Protein AF-A0A7V6TUZ7-F1 (afdb_monomer_lite)

Sequence (374 aa):
MPKNRTAPVNDYVESILNKIDDQRKREKYKQHLTGVSQFAAMLAQKRNLDAEISAVAGLLHDIYKYSTGIGKYHSHNSAEYVKPVLYKMNLFTEEEQLIILSAIFHHADKKHVHDAYDEVLKDADALHHHFHDDSFDCNEIKADRIKKAIAELEIEGEINIAESKDISWKKVKKKKDVCQKFAKTASRLASKPVVGSLEDKHFKQILKYWPEDPPGDSLNCFFNDWNAAFVYHCCIESGFNLPVRYPNVSYRFCCVKAWLEWAIRSEVNLFIPYGCDIVPMKGDILVYKNNAGSGANLVNNQSPERMGVVLNFNGEFFEIAEGNSNFKNISEVASIRNNENIIGFIRLNDEYTYMGWQFDYKTGKYRAEPYIVS

Structure (mmCIF, N/CA/C/O backbone):
data_AF-A0A7V6TUZ7-F1
#
_entry.id   AF-A0A7V6TUZ7-F1
#
loop_
_atom_site.group_PDB
_atom_site.id
_atom_site.type_symbol
_atom_site.label_atom_id
_atom_site.label_alt_id
_atom_site.label_comp_id
_atom_site.label_asym_id
_atom_site.label_entity_id
_atom_site.label_seq_id
_atom_site.pdbx_PDB_ins_code
_atom_site.Cartn_x
_atom_site.Cartn_y
_atom_site.Cartn_z
_atom_site.occupancy
_atom_site.B_iso_or_equiv
_atom_site.auth_seq_id
_atom_site.auth_comp_id
_atom_site.auth_asym_id
_atom_site.auth_atom_id
_atom_site.pdbx_PDB_model_num
ATOM 1 N N . MET A 1 1 ? 3.248 10.924 30.337 1.00 46.97 1 MET A N 1
ATOM 2 C CA . MET A 1 1 ? 2.636 10.548 29.044 1.00 46.97 1 MET A CA 1
ATOM 3 C C . MET A 1 1 ? 1.275 11.225 28.930 1.00 46.97 1 MET A C 1
ATOM 5 O O . MET A 1 1 ? 0.673 11.449 29.981 1.00 46.97 1 MET A O 1
ATOM 9 N N . PRO A 1 2 ? 0.822 11.637 27.731 1.00 46.75 2 PRO A N 1
ATOM 10 C CA . PRO A 1 2 ? -0.489 12.267 27.577 1.00 46.75 2 PRO A CA 1
ATOM 11 C C . PRO A 1 2 ? -1.591 11.330 28.090 1.00 46.75 2 PRO A C 1
ATOM 13 O O . PRO A 1 2 ? -1.528 10.128 27.865 1.00 46.75 2 PRO A O 1
ATOM 16 N N . LYS A 1 3 ? -2.594 11.881 28.786 1.00 61.50 3 LYS A N 1
ATOM 17 C CA . LYS A 1 3 ? -3.726 11.122 29.360 1.00 61.50 3 LYS A CA 1
ATOM 18 C C . LYS A 1 3 ? -4.688 10.543 28.300 1.00 61.50 3 LYS A C 1
ATOM 20 O O . LYS A 1 3 ? -5.636 9.865 28.669 1.00 61.50 3 LYS A O 1
ATOM 25 N N . ASN A 1 4 ? -4.468 10.846 27.018 1.00 81.50 4 ASN A N 1
ATOM 26 C CA . ASN A 1 4 ? -5.223 10.341 25.870 1.00 81.50 4 ASN A CA 1
ATOM 27 C C . ASN A 1 4 ? -4.329 10.419 24.612 1.00 81.50 4 ASN A C 1
ATOM 29 O O . ASN A 1 4 ? -4.101 11.512 24.088 1.00 81.50 4 ASN A O 1
ATOM 33 N N . ARG A 1 5 ? -3.797 9.282 24.145 1.00 93.56 5 ARG A N 1
ATOM 34 C CA . ARG A 1 5 ? -2.957 9.173 22.934 1.00 93.56 5 ARG A CA 1
ATOM 35 C C . ARG A 1 5 ? -3.777 9.192 21.642 1.00 93.56 5 ARG A C 1
ATOM 37 O O . ARG A 1 5 ? -3.217 9.429 20.576 1.00 93.56 5 ARG A O 1
ATOM 44 N N . THR A 1 6 ? -5.096 9.021 21.733 1.00 94.12 6 THR A N 1
ATOM 45 C CA . THR A 1 6 ? -6.015 9.063 20.584 1.00 94.12 6 THR A CA 1
ATOM 46 C C . THR A 1 6 ? -6.153 10.476 20.013 1.00 94.12 6 THR A C 1
ATOM 48 O O . THR A 1 6 ? -6.268 10.632 18.801 1.00 94.12 6 THR A O 1
ATOM 51 N N . ALA A 1 7 ? -6.097 11.520 20.849 1.00 94.19 7 ALA A N 1
ATOM 52 C CA . ALA A 1 7 ? -6.266 12.904 20.391 1.00 94.19 7 ALA A CA 1
ATOM 53 C C . ALA A 1 7 ? -5.186 13.351 19.375 1.00 94.19 7 ALA A C 1
ATOM 55 O O . ALA A 1 7 ? -5.565 13.744 18.273 1.00 94.19 7 ALA A O 1
ATOM 56 N N . PRO A 1 8 ? -3.869 13.188 19.636 1.00 95.56 8 PRO A N 1
ATOM 57 C CA . PRO A 1 8 ? -2.838 13.466 18.629 1.00 95.56 8 PRO A CA 1
ATOM 58 C C . PRO A 1 8 ? -2.985 12.659 17.328 1.00 95.56 8 PRO A C 1
ATOM 60 O O . PRO A 1 8 ? -2.650 13.147 16.248 1.00 95.56 8 PRO A O 1
ATOM 63 N N . VAL A 1 9 ? -3.487 11.421 17.411 1.00 97.12 9 VAL A N 1
ATOM 64 C CA . VAL A 1 9 ? -3.766 10.592 16.227 1.00 97.12 9 VAL A CA 1
ATOM 65 C C . VAL A 1 9 ? -4.940 11.165 15.432 1.00 97.12 9 VAL A C 1
ATOM 67 O O . VAL A 1 9 ? -4.866 11.246 14.207 1.00 97.12 9 VAL A O 1
ATOM 70 N N . ASN A 1 10 ? -6.000 11.607 16.111 1.00 96.19 10 ASN A N 1
ATOM 71 C CA . ASN A 1 10 ? -7.137 12.258 15.468 1.00 96.19 10 ASN A CA 1
ATOM 72 C C . ASN A 1 10 ? -6.725 13.569 14.784 1.00 96.19 10 ASN A C 1
ATOM 74 O O . ASN A 1 10 ? -7.092 13.778 13.633 1.00 96.19 10 ASN A O 1
ATOM 78 N N . ASP A 1 11 ? -5.905 14.402 15.429 1.00 95.94 11 ASP A N 1
ATOM 79 C CA . ASP A 1 11 ? -5.389 15.643 14.829 1.00 95.94 11 ASP A CA 1
ATOM 80 C C . ASP A 1 11 ? -4.604 15.359 13.539 1.00 95.94 11 ASP A C 1
ATOM 82 O O . ASP A 1 11 ? -4.762 16.046 12.524 1.00 95.94 11 ASP A O 1
ATOM 86 N N . TYR A 1 12 ? -3.793 14.295 13.542 1.00 95.94 12 TYR A N 1
ATOM 87 C CA . TYR A 1 12 ? -3.109 13.827 12.341 1.00 95.94 12 TYR A CA 1
ATOM 88 C C . TYR A 1 12 ? -4.101 13.411 11.245 1.00 95.94 12 TYR A C 1
ATOM 90 O O . TYR A 1 12 ? -3.972 13.871 10.107 1.00 95.94 12 TYR A O 1
ATOM 98 N N . VAL A 1 13 ? -5.108 12.594 11.567 1.00 97.06 13 VAL A N 1
ATOM 99 C CA . VAL A 1 13 ? -6.141 12.165 10.609 1.00 97.06 13 VAL A CA 1
ATOM 100 C C . VAL A 1 13 ? -6.884 13.369 10.029 1.00 97.06 13 VAL A C 1
ATOM 102 O O . VAL A 1 13 ? -7.021 13.477 8.810 1.00 97.06 13 VAL A O 1
ATOM 105 N N . GLU A 1 14 ? -7.299 14.318 10.867 1.00 96.31 14 GLU A N 1
ATOM 106 C CA . GLU A 1 14 ? -7.961 15.545 10.424 1.00 96.31 14 GLU A CA 1
ATOM 107 C C . GLU A 1 14 ? -7.067 16.368 9.492 1.00 96.31 14 GLU A C 1
ATOM 109 O O . GLU A 1 14 ? -7.537 16.847 8.460 1.00 96.31 14 GLU A O 1
ATOM 114 N N . SER A 1 15 ? -5.763 16.465 9.775 1.00 95.31 15 SER A N 1
ATOM 115 C CA . SER A 1 15 ? -4.814 17.159 8.894 1.00 95.31 15 SER A CA 1
ATOM 116 C C . SER A 1 15 ? -4.735 16.550 7.486 1.00 95.31 15 SER A C 1
ATOM 118 O O . SER A 1 15 ? -4.509 17.269 6.510 1.00 95.31 15 SER A O 1
ATOM 120 N N . ILE A 1 16 ? -4.945 15.235 7.359 1.00 94.56 16 ILE A N 1
ATOM 121 C CA . ILE A 1 16 ? -4.999 14.539 6.070 1.00 94.56 16 ILE A CA 1
ATOM 122 C C . ILE A 1 16 ? -6.345 14.777 5.391 1.00 94.56 16 ILE A C 1
ATOM 124 O O . ILE A 1 16 ? -6.379 15.152 4.219 1.00 94.56 16 ILE A O 1
ATOM 128 N N . LEU A 1 17 ? -7.450 14.602 6.117 1.00 95.56 17 LEU A N 1
ATOM 129 C CA . LEU A 1 17 ? -8.797 14.770 5.571 1.00 95.56 17 LEU A CA 1
ATOM 130 C C . LEU A 1 17 ? -9.076 16.215 5.135 1.00 95.56 17 LEU A C 1
ATOM 132 O O . LEU A 1 17 ? -9.773 16.430 4.147 1.00 95.56 17 LEU A O 1
ATOM 136 N N . ASN A 1 18 ? -8.488 17.209 5.802 1.00 95.38 18 ASN A N 1
ATOM 137 C CA . ASN A 1 18 ? -8.624 18.622 5.441 1.00 95.38 18 ASN A CA 1
ATOM 138 C C . ASN A 1 18 ? -7.996 18.971 4.081 1.00 95.38 18 ASN A C 1
ATOM 140 O O . ASN A 1 18 ? -8.334 20.005 3.512 1.00 95.38 18 ASN A O 1
ATOM 144 N N . LYS A 1 19 ? -7.143 18.099 3.522 1.00 92.81 19 LYS A N 1
ATOM 145 C CA . LYS A 1 19 ? -6.604 18.234 2.156 1.00 92.81 19 LYS A CA 1
ATOM 146 C C . LYS A 1 19 ? -7.595 17.791 1.073 1.00 92.81 19 LYS A C 1
ATOM 148 O O . LYS A 1 19 ? -7.299 17.913 -0.110 1.00 92.81 19 LYS A O 1
ATOM 153 N N . ILE A 1 20 ? -8.743 17.231 1.458 1.00 93.62 20 ILE A N 1
ATOM 154 C CA . ILE A 1 20 ? -9.791 16.801 0.533 1.00 93.62 20 ILE A CA 1
ATOM 155 C C . ILE A 1 20 ? -10.715 17.990 0.254 1.00 93.62 20 ILE A C 1
ATOM 157 O O . ILE A 1 20 ? -11.427 18.455 1.149 1.00 93.62 20 ILE A O 1
ATOM 161 N N . ASP A 1 21 ? -10.724 18.439 -1.003 1.00 92.62 21 ASP A N 1
ATOM 162 C CA . ASP A 1 21 ? -11.527 19.583 -1.463 1.00 92.62 21 ASP A CA 1
ATOM 163 C C . ASP A 1 21 ? -13.041 19.326 -1.364 1.00 92.62 21 ASP A C 1
ATOM 165 O O . ASP A 1 21 ? -13.827 20.214 -1.037 1.00 92.62 21 ASP A O 1
ATOM 169 N N . ASP A 1 22 ? -13.467 18.090 -1.637 1.00 95.75 22 ASP A N 1
ATOM 170 C CA . ASP A 1 22 ? -14.873 17.687 -1.593 1.00 95.75 22 ASP A CA 1
ATOM 171 C C . ASP A 1 22 ? -15.342 17.534 -0.139 1.00 95.75 22 ASP A C 1
ATOM 173 O O . ASP A 1 22 ? -15.096 16.514 0.513 1.00 95.75 22 ASP A O 1
ATOM 177 N N . GLN A 1 23 ? -16.055 18.550 0.356 1.00 95.31 23 GLN A N 1
ATOM 178 C CA . GLN A 1 23 ? -16.574 18.588 1.722 1.00 95.31 23 GLN A CA 1
ATOM 179 C C . GLN A 1 23 ? -17.449 17.374 2.059 1.00 95.31 23 GLN A C 1
ATOM 181 O O . GLN A 1 23 ? -17.324 16.826 3.150 1.00 95.31 23 GLN A O 1
ATOM 186 N N . ARG A 1 24 ? -18.309 16.911 1.142 1.00 94.38 24 ARG A N 1
ATOM 187 C CA . ARG A 1 24 ? -19.193 15.765 1.421 1.00 94.38 24 ARG A CA 1
ATOM 188 C C . ARG A 1 24 ? -18.387 14.486 1.601 1.00 94.38 24 ARG A C 1
ATOM 190 O O . ARG A 1 24 ? -18.679 13.703 2.502 1.00 94.38 24 ARG A O 1
ATOM 197 N N . LYS A 1 25 ? -17.359 14.278 0.771 1.00 94.00 25 LYS A N 1
ATOM 198 C CA . LYS A 1 25 ? -16.431 13.151 0.948 1.00 94.00 25 LYS A CA 1
ATOM 199 C C . LYS A 1 25 ? -15.657 13.265 2.251 1.00 94.00 25 LYS A C 1
ATOM 201 O O . LYS A 1 25 ? -15.559 12.272 2.961 1.00 94.00 25 LYS A O 1
ATOM 206 N N . ARG A 1 26 ? -15.147 14.456 2.576 1.00 95.75 26 ARG A N 1
ATOM 207 C CA . ARG A 1 26 ? -14.403 14.702 3.814 1.00 95.75 26 ARG A CA 1
ATOM 208 C C . ARG A 1 26 ? -15.223 14.338 5.051 1.00 95.75 26 ARG A C 1
ATOM 210 O O . ARG A 1 26 ? -14.741 13.559 5.867 1.00 95.75 26 ARG A O 1
ATOM 217 N N . GLU A 1 27 ? -16.460 14.825 5.152 1.00 95.19 27 GLU A N 1
ATOM 218 C CA . GLU A 1 27 ? -17.342 14.501 6.282 1.00 95.19 27 GLU A CA 1
ATOM 219 C C . GLU A 1 27 ? -17.685 13.008 6.328 1.00 95.19 27 GLU A C 1
ATOM 221 O O . GLU A 1 27 ? -17.584 12.391 7.385 1.00 95.19 27 GLU A O 1
ATOM 226 N N . LYS A 1 28 ? -17.990 12.390 5.175 1.00 94.94 28 LYS A N 1
ATOM 227 C CA . LYS A 1 28 ? -18.255 10.943 5.100 1.00 94.94 28 LYS A CA 1
ATOM 228 C C . LYS A 1 28 ? -17.067 10.117 5.605 1.00 94.94 28 LYS A C 1
ATOM 230 O O . LYS A 1 28 ? -17.254 9.144 6.330 1.00 94.94 28 LYS A O 1
ATOM 235 N N . TYR A 1 29 ? -15.847 10.476 5.209 1.00 95.69 29 TYR A N 1
ATOM 236 C CA . TYR A 1 29 ? -14.638 9.761 5.621 1.00 95.69 29 TYR A CA 1
ATOM 237 C C . TYR A 1 29 ? -14.326 9.984 7.097 1.00 95.69 29 TYR A C 1
ATOM 239 O O . TYR A 1 29 ? -14.005 9.022 7.790 1.00 95.69 29 TYR A O 1
ATOM 247 N N . LYS A 1 30 ? -14.475 11.223 7.587 1.00 96.69 30 LYS A N 1
ATOM 248 C CA . LYS A 1 30 ? -14.313 11.545 9.007 1.00 96.69 30 LYS A CA 1
ATOM 249 C C . LYS A 1 30 ? -15.260 10.705 9.852 1.00 96.69 30 LYS A C 1
ATOM 251 O O . LYS A 1 30 ? -14.801 10.004 10.744 1.00 96.69 30 LYS A O 1
ATOM 256 N N . GLN A 1 31 ? -16.544 10.718 9.508 1.00 96.38 31 GLN A N 1
ATOM 257 C CA . GLN A 1 31 ? -17.578 9.969 10.208 1.00 96.38 31 GLN A CA 1
ATOM 258 C C . GLN A 1 31 ? -17.289 8.468 10.250 1.00 96.38 31 GLN A C 1
ATOM 260 O O . GLN A 1 31 ? -17.431 7.848 11.299 1.00 96.38 31 GLN A O 1
ATOM 265 N N . HIS A 1 32 ? -16.838 7.895 9.132 1.00 96.88 32 HIS A N 1
ATOM 266 C CA . HIS A 1 32 ? -16.484 6.484 9.088 1.00 96.88 32 HIS A CA 1
ATOM 267 C C . HIS A 1 32 ? -15.275 6.150 9.965 1.00 96.88 32 HIS A C 1
ATOM 269 O O . HIS A 1 32 ? -15.351 5.225 10.767 1.00 96.88 32 HIS A O 1
ATOM 275 N N . LEU A 1 33 ? -14.181 6.912 9.880 1.00 98.00 33 LEU A N 1
ATOM 276 C CA . LEU A 1 33 ? -13.001 6.658 10.713 1.00 98.00 33 LEU A CA 1
ATOM 277 C C . LEU A 1 33 ? -13.307 6.823 12.209 1.00 98.00 33 LEU A C 1
ATOM 279 O O . LEU A 1 33 ? -12.912 5.978 13.013 1.00 98.00 33 LEU A O 1
ATOM 283 N N . THR A 1 34 ? -14.032 7.878 12.594 1.00 97.62 34 THR A N 1
ATOM 284 C CA . THR A 1 34 ? -14.388 8.111 14.001 1.00 97.62 34 THR A CA 1
ATOM 285 C C . THR A 1 34 ? -15.379 7.073 14.511 1.00 97.62 34 THR A C 1
ATOM 287 O O . THR A 1 34 ? -15.235 6.594 15.633 1.00 97.62 34 THR A O 1
ATOM 290 N N . GLY A 1 35 ? -16.355 6.679 13.696 1.00 97.62 35 GLY A N 1
ATOM 291 C CA . GLY A 1 35 ? -17.321 5.658 14.075 1.00 97.62 35 GLY A CA 1
ATOM 292 C C . GLY A 1 35 ? -16.688 4.269 14.211 1.00 97.62 35 GLY A C 1
ATOM 293 O O . GLY A 1 35 ? -16.920 3.593 15.211 1.00 97.62 35 GLY A O 1
ATOM 294 N N . VAL A 1 36 ? -15.812 3.860 13.281 1.00 98.31 36 VAL A N 1
ATOM 295 C CA . VAL A 1 36 ? -15.042 2.605 13.413 1.00 98.31 36 VAL A CA 1
ATOM 296 C C . VAL A 1 36 ? -14.139 2.642 14.647 1.00 98.31 36 VAL A C 1
ATOM 298 O O . VAL A 1 36 ? -14.068 1.654 15.372 1.00 98.31 36 VAL A O 1
ATOM 301 N N . SER A 1 37 ? -13.498 3.777 14.939 1.00 98.50 37 SER A N 1
ATOM 302 C CA . SER A 1 37 ? -12.707 3.959 16.163 1.00 98.50 37 SER A CA 1
ATOM 303 C C . SER A 1 37 ? -13.528 3.721 17.437 1.00 98.50 37 SER A C 1
ATOM 305 O O . SER A 1 37 ? -13.090 2.990 18.327 1.00 98.50 37 SER A O 1
ATOM 307 N N . GLN A 1 38 ? -14.745 4.269 17.507 1.00 97.88 38 GLN A N 1
ATOM 308 C CA . GLN A 1 38 ? -15.641 4.101 18.655 1.00 97.88 38 GLN A CA 1
ATOM 309 C C . GLN A 1 38 ? -16.118 2.652 18.811 1.00 97.88 38 GLN A C 1
ATOM 311 O O . GLN A 1 38 ? -16.050 2.104 19.913 1.00 97.88 38 GLN A O 1
ATOM 316 N N . PHE A 1 39 ? -16.541 2.005 17.718 1.00 98.00 39 PHE A N 1
ATOM 317 C CA . PHE A 1 39 ? -16.913 0.588 17.752 1.00 98.00 39 PHE A CA 1
ATOM 318 C C . PHE A 1 39 ? -15.733 -0.299 18.161 1.00 98.00 39 PHE A C 1
ATOM 320 O O . PHE A 1 39 ? -15.913 -1.218 18.958 1.00 98.00 39 PHE A O 1
ATOM 327 N N . ALA A 1 40 ? -14.523 -0.008 17.674 1.00 98.62 40 ALA A N 1
ATOM 328 C CA . ALA A 1 40 ? -13.323 -0.760 18.023 1.00 98.62 40 ALA A CA 1
ATOM 329 C C . ALA A 1 40 ? -12.980 -0.628 19.512 1.00 98.62 40 ALA A C 1
ATOM 331 O O . ALA A 1 40 ? -12.697 -1.633 20.159 1.00 98.62 40 ALA A O 1
ATOM 332 N N . ALA A 1 41 ? -13.062 0.581 20.077 1.00 98.25 41 ALA A N 1
ATOM 333 C CA . ALA A 1 41 ? -12.847 0.809 21.505 1.00 98.25 41 ALA A CA 1
ATOM 334 C C . ALA A 1 41 ? -13.841 0.016 22.369 1.00 98.25 41 ALA A C 1
ATOM 336 O O . ALA A 1 41 ? -13.444 -0.665 23.314 1.00 98.25 41 ALA A O 1
ATOM 337 N N . MET A 1 42 ? -15.128 0.069 22.018 1.00 97.81 42 MET A N 1
ATOM 338 C CA . MET A 1 42 ? -16.195 -0.629 22.738 1.00 97.81 42 MET A CA 1
ATOM 339 C C . MET A 1 42 ? -16.036 -2.155 22.666 1.00 97.81 42 MET A C 1
ATOM 341 O O . MET A 1 42 ? -16.092 -2.833 23.692 1.00 97.81 42 MET A O 1
ATOM 345 N N . LEU A 1 43 ? -15.801 -2.703 21.468 1.00 98.31 43 LEU A N 1
ATOM 346 C CA . LEU A 1 43 ? -15.580 -4.141 21.282 1.00 98.31 43 LEU A CA 1
ATOM 347 C C . LEU A 1 43 ? -14.331 -4.620 22.025 1.00 98.31 43 LEU A C 1
ATOM 349 O O . LEU A 1 43 ? -14.356 -5.674 22.652 1.00 98.31 43 LEU A O 1
ATOM 353 N N . ALA A 1 44 ? -13.252 -3.838 22.008 1.00 98.12 44 ALA A N 1
ATOM 354 C CA . ALA A 1 44 ? -12.048 -4.161 22.760 1.00 98.12 44 ALA A CA 1
ATOM 355 C C . ALA A 1 44 ? -12.325 -4.274 24.263 1.00 98.12 44 ALA A C 1
ATOM 357 O O . ALA A 1 44 ? -11.900 -5.249 24.877 1.00 98.12 44 ALA A O 1
ATOM 358 N N . GLN A 1 45 ? -13.105 -3.354 24.842 1.00 96.69 45 GLN A N 1
ATOM 359 C CA . GLN A 1 45 ? -13.505 -3.446 26.250 1.00 96.69 45 GLN A CA 1
ATOM 360 C C . GLN A 1 45 ? -14.310 -4.716 26.538 1.00 96.69 45 GLN A C 1
ATOM 362 O O . GLN A 1 45 ? -14.000 -5.418 27.499 1.00 96.69 45 GLN A O 1
ATOM 367 N N . LYS A 1 46 ? -15.294 -5.055 25.692 1.00 97.69 46 LYS A N 1
ATOM 368 C CA . LYS A 1 46 ? -16.080 -6.294 25.844 1.00 97.69 46 LYS A CA 1
ATOM 369 C C . LYS A 1 46 ? -15.197 -7.549 25.761 1.00 97.69 46 LYS A C 1
ATOM 371 O O . LYS A 1 46 ? -15.454 -8.522 26.466 1.00 97.69 46 LYS A O 1
ATOM 376 N N . ARG A 1 47 ? -14.121 -7.499 24.969 1.00 97.75 47 ARG A N 1
ATOM 377 C CA . ARG A 1 47 ? -13.157 -8.594 24.758 1.00 97.75 47 ARG A CA 1
ATOM 378 C C . ARG A 1 47 ? -11.951 -8.575 25.704 1.00 97.75 47 ARG A C 1
ATOM 380 O O . ARG A 1 47 ? -11.042 -9.378 25.516 1.00 97.75 47 ARG A O 1
ATOM 387 N N . ASN A 1 48 ? -11.936 -7.712 26.724 1.00 97.44 48 ASN A N 1
ATOM 388 C CA . ASN A 1 48 ? -10.813 -7.544 27.660 1.00 97.44 48 ASN A CA 1
ATOM 389 C C . ASN A 1 48 ? -9.476 -7.185 26.974 1.00 97.44 48 ASN A C 1
ATOM 391 O O . ASN A 1 48 ? -8.411 -7.659 27.366 1.00 97.44 48 ASN A O 1
ATOM 395 N N . LEU A 1 49 ? -9.539 -6.349 25.938 1.00 98.25 49 LEU A N 1
ATOM 396 C CA . LEU A 1 49 ? -8.400 -5.786 25.212 1.00 98.25 49 LEU A CA 1
ATOM 397 C C . LEU A 1 49 ? -8.265 -4.284 25.497 1.00 98.25 49 LEU A C 1
ATOM 399 O O . LEU A 1 49 ? -9.162 -3.651 26.057 1.00 98.25 49 LEU A O 1
ATOM 403 N N . ASP A 1 50 ? -7.148 -3.693 25.075 1.00 98.00 50 ASP A N 1
ATOM 404 C CA . ASP A 1 50 ? -6.920 -2.260 25.220 1.00 98.00 50 ASP A CA 1
ATOM 405 C C . ASP A 1 50 ? -7.801 -1.460 24.240 1.00 98.00 50 ASP A C 1
ATOM 407 O O . ASP A 1 50 ? -7.701 -1.561 23.007 1.00 98.00 50 ASP A O 1
ATOM 411 N N . ALA A 1 51 ? -8.695 -0.659 24.820 1.00 97.81 51 ALA A N 1
ATOM 412 C CA . ALA A 1 51 ? -9.647 0.164 24.092 1.00 97.81 51 ALA A CA 1
ATOM 413 C C . ALA A 1 51 ? -8.973 1.294 23.306 1.00 97.81 51 ALA A C 1
ATOM 415 O O . ALA A 1 51 ? -9.411 1.613 22.203 1.00 97.81 51 ALA A O 1
ATOM 416 N N . GLU A 1 52 ? -7.909 1.889 23.851 1.00 97.69 52 GLU A N 1
ATOM 417 C CA . GLU A 1 52 ? -7.184 2.991 23.221 1.00 97.69 52 GLU A CA 1
ATOM 418 C C . GLU A 1 52 ? -6.425 2.496 21.985 1.00 97.69 52 GLU A C 1
ATOM 420 O O . GLU A 1 52 ? -6.521 3.099 20.917 1.00 97.69 52 GLU A O 1
ATOM 425 N N . ILE A 1 53 ? -5.742 1.353 22.092 1.00 98.25 53 ILE A N 1
ATOM 426 C CA . ILE A 1 53 ? -5.035 0.726 20.966 1.00 98.25 53 ILE A CA 1
ATOM 427 C C . ILE A 1 53 ? -5.998 0.386 19.824 1.00 98.25 53 ILE A C 1
ATOM 429 O O . ILE A 1 53 ? -5.720 0.673 18.655 1.00 98.25 53 ILE A O 1
ATOM 433 N N . SER A 1 54 ? -7.167 -0.160 20.159 1.00 98.50 54 SER A N 1
ATOM 434 C CA . SER A 1 54 ? -8.197 -0.502 19.173 1.00 98.50 54 SER A CA 1
ATOM 435 C C . SER A 1 54 ? -8.824 0.742 18.535 1.00 98.50 54 SER A C 1
ATOM 437 O O . SER A 1 54 ? -9.033 0.776 17.320 1.00 98.50 54 SER A O 1
ATOM 439 N N . ALA A 1 55 ? -9.056 1.799 19.321 1.00 98.56 55 ALA A N 1
ATOM 440 C CA . ALA A 1 55 ? -9.545 3.085 18.827 1.00 98.56 55 ALA A CA 1
ATOM 441 C C . ALA A 1 55 ? -8.572 3.720 17.823 1.00 98.56 55 ALA A C 1
ATOM 443 O O . ALA A 1 55 ? -8.995 4.210 16.771 1.00 98.56 55 ALA A O 1
ATOM 444 N N . VAL A 1 56 ? -7.272 3.688 18.127 1.00 98.62 56 VAL A N 1
ATOM 445 C CA . VAL A 1 56 ? -6.204 4.209 17.261 1.00 98.62 56 VAL A CA 1
ATOM 446 C C . VAL A 1 56 ? -6.134 3.430 15.949 1.00 98.62 56 VAL A C 1
ATOM 448 O O . VAL A 1 56 ? -6.067 4.043 14.882 1.00 98.62 56 VAL A O 1
ATOM 451 N N . ALA A 1 57 ? -6.219 2.097 16.000 1.00 98.69 57 ALA A N 1
ATOM 452 C CA . ALA A 1 57 ? -6.282 1.277 14.793 1.00 98.69 57 ALA A CA 1
ATOM 453 C C . ALA A 1 57 ? -7.509 1.634 13.932 1.00 98.69 57 ALA A C 1
ATOM 455 O O . ALA A 1 57 ? -7.378 1.815 12.721 1.00 98.69 57 ALA A O 1
ATOM 456 N N . GLY A 1 58 ? -8.673 1.841 14.560 1.00 98.56 58 GLY A N 1
ATOM 457 C CA . GLY A 1 58 ? -9.896 2.283 13.889 1.00 98.56 58 GLY A CA 1
ATOM 458 C C . GLY A 1 58 ? -9.775 3.640 13.189 1.00 98.56 58 GLY A C 1
ATOM 459 O O . GLY A 1 58 ? -10.210 3.766 12.046 1.00 98.56 58 GLY A O 1
ATOM 460 N N . LEU A 1 59 ? -9.117 4.631 13.801 1.00 98.38 59 LEU A N 1
ATOM 461 C CA . LEU A 1 59 ? -8.896 5.947 13.175 1.00 98.38 59 LEU A CA 1
ATOM 462 C C . LEU A 1 59 ? -7.981 5.890 11.946 1.00 98.38 59 LEU A C 1
ATOM 464 O O . LEU A 1 59 ? -8.100 6.715 11.043 1.00 98.38 59 LEU A O 1
ATOM 468 N N . LEU A 1 60 ? -7.047 4.942 11.921 1.00 98.56 60 LEU A N 1
ATOM 469 C CA . LEU A 1 60 ? -5.973 4.892 10.934 1.00 98.56 60 LEU A CA 1
ATOM 470 C C . LEU A 1 60 ? -6.225 3.894 9.793 1.00 98.56 60 LEU A C 1
ATOM 472 O O . LEU A 1 60 ? -5.548 3.973 8.768 1.00 98.56 60 LEU A O 1
ATOM 476 N N . HIS A 1 61 ? -7.181 2.970 9.936 1.00 98.44 61 HIS A N 1
ATOM 477 C CA . HIS A 1 61 ? -7.263 1.775 9.085 1.00 98.44 61 HIS A CA 1
ATOM 478 C C . HIS A 1 61 ? -7.399 2.044 7.578 1.00 98.44 61 HIS A C 1
ATOM 480 O O . HIS A 1 61 ? -6.815 1.327 6.764 1.00 98.44 61 HIS A O 1
ATOM 486 N N . ASP A 1 62 ? -8.114 3.101 7.200 1.00 98.06 62 ASP A N 1
ATOM 487 C CA . ASP A 1 62 ? -8.426 3.437 5.806 1.00 98.06 62 ASP A CA 1
ATOM 488 C C . ASP A 1 62 ? -7.746 4.729 5.322 1.00 98.06 62 ASP A C 1
ATOM 490 O O . ASP A 1 62 ? -8.038 5.246 4.238 1.00 98.06 62 ASP A O 1
ATOM 494 N N . ILE A 1 63 ? -6.807 5.269 6.106 1.00 96.31 63 ILE A N 1
ATOM 495 C CA . ILE A 1 63 ? -6.258 6.607 5.864 1.00 96.31 63 ILE A CA 1
ATOM 496 C C . ILE A 1 63 ? -5.536 6.723 4.513 1.00 96.31 63 ILE A C 1
ATOM 498 O O . ILE A 1 63 ? -5.649 7.758 3.855 1.00 96.31 63 ILE A O 1
ATOM 502 N N . TYR A 1 64 ? -4.871 5.661 4.036 1.00 96.62 64 TYR A N 1
ATOM 503 C CA . TYR A 1 64 ? -4.235 5.667 2.715 1.00 96.62 64 TYR A CA 1
ATOM 504 C C . TYR A 1 64 ? -5.273 5.833 1.607 1.00 96.62 64 TYR A C 1
ATOM 506 O O . TYR A 1 64 ? -5.109 6.653 0.701 1.00 96.62 64 TYR A O 1
ATOM 514 N N . LYS A 1 65 ? -6.379 5.087 1.688 1.00 96.56 65 LYS A N 1
ATOM 515 C CA . LYS A 1 65 ? -7.481 5.168 0.725 1.00 96.56 65 LYS A CA 1
ATOM 516 C C . LYS A 1 65 ? -8.139 6.539 0.740 1.00 96.56 65 LYS A C 1
ATOM 518 O O . LYS A 1 65 ? -8.540 6.999 -0.320 1.00 96.56 65 LYS A O 1
ATOM 523 N N . TYR A 1 66 ? -8.240 7.212 1.880 1.00 95.25 66 TYR A N 1
ATOM 524 C CA . TYR A 1 66 ? -8.814 8.560 1.926 1.00 95.25 66 TYR A CA 1
ATOM 525 C C . TYR A 1 66 ? -7.838 9.647 1.480 1.00 95.25 66 TYR A C 1
ATOM 527 O O . TYR A 1 66 ? -8.248 10.561 0.767 1.00 95.25 66 TYR A O 1
ATOM 535 N N . SER A 1 67 ? -6.548 9.500 1.785 1.00 92.62 67 SER A N 1
ATOM 536 C CA . SER A 1 67 ? -5.493 10.402 1.310 1.00 92.62 67 SER A CA 1
ATOM 537 C C . SER A 1 67 ? -5.305 10.326 -0.211 1.00 92.62 67 SER A C 1
ATOM 539 O O . SER A 1 67 ? -5.134 11.339 -0.885 1.00 92.62 67 SER A O 1
ATOM 541 N N . THR A 1 68 ? -5.387 9.119 -0.775 1.00 93.31 68 THR A N 1
ATOM 542 C CA . THR A 1 68 ? -5.088 8.865 -2.191 1.00 93.31 68 THR A CA 1
ATOM 543 C C . THR A 1 68 ? -6.333 8.588 -3.031 1.00 93.31 68 THR A C 1
ATOM 545 O O . THR A 1 68 ? -6.295 8.640 -4.247 1.00 93.31 68 THR A O 1
ATOM 548 N N . GLY A 1 69 ? -7.478 8.231 -2.469 1.00 93.94 69 GLY A N 1
ATOM 549 C CA . GLY A 1 69 ? -8.598 7.687 -3.249 1.00 93.94 69 GLY A CA 1
ATOM 550 C C . GLY A 1 69 ? -8.318 6.318 -3.895 1.00 93.94 69 GLY A C 1
ATOM 551 O O . GLY A 1 69 ? -9.091 5.891 -4.753 1.00 93.94 69 GLY A O 1
ATOM 552 N N . ILE A 1 70 ? -7.228 5.628 -3.537 1.00 93.88 70 ILE A N 1
ATOM 553 C CA . ILE A 1 70 ? -6.880 4.301 -4.061 1.00 93.88 70 ILE A CA 1
ATOM 554 C C . ILE A 1 70 ? -7.401 3.233 -3.096 1.00 93.88 70 ILE A C 1
ATOM 556 O O . ILE A 1 70 ? -6.870 3.037 -2.009 1.00 93.88 70 ILE A O 1
ATOM 560 N N . GLY A 1 71 ? -8.445 2.510 -3.511 1.00 92.81 71 GLY A N 1
ATOM 561 C CA . GLY A 1 71 ? -9.056 1.451 -2.695 1.00 92.81 71 GLY A CA 1
ATOM 562 C C . GLY A 1 71 ? -8.403 0.070 -2.829 1.00 92.81 71 GLY A C 1
ATOM 563 O O . GLY A 1 71 ? -8.681 -0.826 -2.030 1.00 92.81 71 GLY A O 1
ATOM 564 N N . LYS A 1 72 ? -7.557 -0.148 -3.844 1.00 93.00 72 LYS A N 1
ATOM 565 C CA . LYS A 1 72 ? -6.915 -1.450 -4.061 1.00 93.00 72 LYS A CA 1
ATOM 566 C C . LYS A 1 72 ? -5.847 -1.686 -2.991 1.00 93.00 72 LYS A C 1
ATOM 568 O O . LYS A 1 72 ? -4.956 -0.862 -2.837 1.00 93.00 72 LYS A O 1
ATOM 573 N N . TYR A 1 73 ? -5.951 -2.816 -2.286 1.00 95.00 73 TYR A N 1
ATOM 574 C CA . TYR A 1 73 ? -5.075 -3.175 -1.159 1.00 95.00 73 TYR A CA 1
ATOM 575 C C . TYR A 1 73 ? -4.969 -2.071 -0.096 1.00 95.00 73 TYR A C 1
ATOM 577 O O . TYR A 1 73 ? -3.919 -1.903 0.516 1.00 95.00 73 TYR A O 1
ATOM 585 N N . HIS A 1 74 ? -6.059 -1.321 0.120 1.00 95.50 74 HIS A N 1
ATOM 586 C CA . HIS A 1 74 ? -6.086 -0.190 1.049 1.00 95.50 74 HIS A CA 1
ATOM 587 C C . HIS A 1 74 ? -5.610 -0.570 2.450 1.00 95.50 74 HIS A C 1
ATOM 589 O O . HIS A 1 74 ? -4.836 0.181 3.015 1.00 95.50 74 HIS A O 1
ATOM 595 N N . SER A 1 75 ? -5.965 -1.748 2.968 1.00 96.94 75 SER A N 1
ATOM 596 C CA . SER A 1 75 ? -5.525 -2.188 4.296 1.00 96.94 75 SER A CA 1
ATOM 597 C C . SER A 1 75 ? -4.002 -2.304 4.414 1.00 96.94 75 SER A C 1
ATOM 599 O O . SER A 1 75 ? -3.391 -1.778 5.340 1.00 96.94 75 SER A O 1
ATOM 601 N N . HIS A 1 76 ? -3.366 -2.911 3.412 1.00 96.69 76 HIS A N 1
ATOM 602 C CA . HIS A 1 76 ? -1.921 -3.115 3.376 1.00 96.69 76 HIS A CA 1
ATOM 603 C C . HIS A 1 76 ? -1.188 -1.789 3.168 1.00 96.69 76 HIS A C 1
ATOM 605 O O . HIS A 1 76 ? -0.195 -1.502 3.834 1.00 96.69 76 HIS A O 1
ATOM 611 N N . ASN A 1 77 ? -1.703 -0.965 2.253 1.00 96.62 77 ASN A N 1
ATOM 612 C CA . ASN A 1 77 ? -1.127 0.338 1.958 1.00 96.62 77 ASN A CA 1
ATOM 613 C C . ASN A 1 77 ? -1.322 1.314 3.132 1.00 96.62 77 ASN A C 1
ATOM 615 O O . ASN A 1 77 ? -0.419 2.093 3.402 1.00 96.62 77 ASN A O 1
ATOM 619 N N . SER A 1 78 ? -2.438 1.246 3.869 1.00 97.56 78 SER A N 1
ATOM 620 C CA . SER A 1 78 ? -2.653 2.009 5.106 1.00 97.56 78 SER A CA 1
ATOM 621 C C . SER A 1 78 ? -1.663 1.605 6.189 1.00 97.56 78 SER A C 1
ATOM 623 O O . SER A 1 78 ? -1.056 2.488 6.783 1.00 97.56 78 SER A O 1
ATOM 625 N N . ALA A 1 79 ? -1.431 0.307 6.414 1.00 97.00 79 ALA A N 1
ATOM 626 C CA . ALA A 1 79 ? -0.427 -0.144 7.381 1.00 97.00 79 ALA A CA 1
ATOM 627 C C . ALA A 1 79 ? 0.974 0.392 7.027 1.00 97.00 79 ALA A C 1
ATOM 629 O O . ALA A 1 79 ? 1.677 0.927 7.882 1.00 97.00 79 ALA A O 1
ATOM 630 N N . GLU A 1 80 ? 1.360 0.334 5.750 1.00 94.94 80 GLU A N 1
ATOM 631 C CA . GLU A 1 80 ? 2.638 0.890 5.290 1.00 94.94 80 GLU A CA 1
ATOM 632 C C . GLU A 1 80 ? 2.711 2.421 5.415 1.00 94.94 80 GLU A C 1
ATOM 634 O O . GLU A 1 80 ? 3.755 2.965 5.778 1.00 94.94 80 GLU A O 1
ATOM 639 N N . TYR A 1 81 ? 1.606 3.111 5.137 1.00 94.44 81 TYR A N 1
ATOM 640 C CA . TYR A 1 81 ? 1.503 4.566 5.209 1.00 94.44 81 TYR A CA 1
ATOM 641 C C . TYR A 1 81 ? 1.625 5.088 6.647 1.00 94.44 81 TYR A C 1
ATOM 643 O O . TYR A 1 81 ? 2.302 6.084 6.901 1.00 94.44 81 TYR A O 1
ATOM 651 N N . VAL A 1 82 ? 1.005 4.402 7.614 1.00 95.12 82 VAL A N 1
ATOM 652 C CA . VAL A 1 82 ? 0.971 4.849 9.018 1.00 95.12 82 VAL A CA 1
ATOM 653 C C . VAL A 1 82 ? 2.174 4.391 9.834 1.00 95.12 82 VAL A C 1
ATOM 655 O O . VAL A 1 82 ? 2.470 4.994 10.861 1.00 95.12 82 VAL A O 1
ATOM 658 N N . LYS A 1 83 ? 2.918 3.376 9.383 1.00 94.19 83 LYS A N 1
ATOM 659 C CA . LYS A 1 83 ? 4.131 2.898 10.062 1.00 94.19 83 LYS A CA 1
ATOM 660 C C . LYS A 1 83 ? 5.132 4.019 10.407 1.00 94.19 83 LYS A C 1
ATOM 662 O O . LYS A 1 83 ? 5.480 4.142 11.583 1.00 94.19 83 LYS A O 1
ATOM 667 N N . PRO A 1 84 ? 5.588 4.870 9.463 1.00 91.25 84 PRO A N 1
ATOM 668 C CA . PRO A 1 84 ? 6.485 5.977 9.802 1.00 91.25 84 PRO A CA 1
ATOM 669 C C . PRO A 1 84 ? 5.813 7.055 10.665 1.00 91.25 84 PRO A C 1
ATOM 671 O O . PRO A 1 84 ? 6.505 7.778 11.378 1.00 91.25 84 PRO A O 1
ATOM 674 N N . VAL A 1 85 ? 4.483 7.179 10.615 1.00 91.88 85 VAL A N 1
ATOM 675 C CA . VAL A 1 85 ? 3.719 8.145 11.417 1.00 91.88 85 VAL A CA 1
ATOM 676 C C . VAL A 1 85 ? 3.731 7.739 12.887 1.00 91.88 85 VAL A C 1
ATOM 678 O O . VAL A 1 85 ? 4.114 8.546 13.729 1.00 91.88 85 VAL A O 1
ATOM 681 N N . LEU A 1 86 ? 3.389 6.484 13.187 1.00 95.12 86 LEU A N 1
ATOM 682 C CA . LEU A 1 86 ? 3.400 5.939 14.547 1.00 95.12 86 LEU A CA 1
ATOM 683 C C . LEU A 1 86 ? 4.795 6.026 15.178 1.00 95.12 86 LEU A C 1
ATOM 685 O O . LEU A 1 86 ? 4.926 6.474 16.318 1.00 95.12 86 LEU A O 1
ATOM 689 N N . TYR A 1 87 ? 5.832 5.692 14.402 1.00 92.88 87 TYR A N 1
ATOM 690 C CA . TYR A 1 87 ? 7.223 5.832 14.828 1.00 92.88 87 TYR A CA 1
ATOM 691 C C . TYR A 1 87 ? 7.572 7.286 15.189 1.00 92.88 87 TYR A C 1
ATOM 693 O O . TYR A 1 87 ? 8.095 7.548 16.270 1.00 92.88 87 TYR A O 1
ATOM 701 N N . LYS A 1 88 ? 7.242 8.249 14.315 1.00 91.88 88 LYS A N 1
ATOM 702 C CA . LYS A 1 88 ? 7.528 9.680 14.534 1.00 91.88 88 LYS A CA 1
ATOM 703 C C . LYS A 1 88 ? 6.725 10.284 15.686 1.00 91.88 88 LYS A C 1
ATOM 705 O O . LYS A 1 88 ? 7.240 11.156 16.378 1.00 91.88 88 LYS A O 1
ATOM 710 N N . MET A 1 89 ? 5.482 9.845 15.887 1.00 92.25 89 MET A N 1
ATOM 711 C CA . MET A 1 89 ? 4.658 10.280 17.018 1.00 92.25 89 MET A CA 1
ATOM 712 C C . MET A 1 89 ? 5.297 9.891 18.355 1.00 92.25 89 MET A C 1
ATOM 714 O O . MET A 1 89 ? 5.169 10.640 19.320 1.00 92.25 89 MET A O 1
ATOM 718 N N . ASN A 1 90 ? 5.992 8.746 18.408 1.00 94.38 90 ASN A N 1
ATOM 719 C CA . ASN A 1 90 ? 6.678 8.247 19.601 1.00 94.38 90 ASN A CA 1
ATOM 720 C C . ASN A 1 90 ? 5.757 8.178 20.843 1.00 94.38 90 ASN A C 1
ATOM 722 O O . ASN A 1 90 ? 6.161 8.472 21.968 1.00 94.38 90 ASN A O 1
ATOM 726 N N . LEU A 1 91 ? 4.482 7.836 20.616 1.00 95.69 91 LEU A N 1
ATOM 727 C CA . LEU A 1 91 ? 3.442 7.709 21.649 1.00 95.69 91 LEU A CA 1
ATOM 728 C C . LEU A 1 91 ? 3.166 6.251 22.049 1.00 95.69 91 LEU A C 1
ATOM 730 O O . LEU A 1 91 ? 2.526 6.010 23.073 1.00 95.69 91 LEU A O 1
ATOM 734 N N . PHE A 1 92 ? 3.618 5.299 21.235 1.00 96.75 92 PHE A N 1
ATOM 735 C CA . PHE A 1 92 ? 3.304 3.877 21.348 1.00 96.75 92 PHE A CA 1
ATOM 736 C C . PHE A 1 92 ? 4.590 3.056 21.392 1.00 96.75 92 PHE A C 1
ATOM 738 O O . PHE A 1 92 ? 5.548 3.369 20.677 1.00 96.75 92 PHE A O 1
ATOM 745 N N . THR A 1 93 ? 4.609 1.997 22.197 1.00 97.19 93 THR A N 1
ATOM 746 C CA . THR A 1 93 ? 5.713 1.028 22.227 1.00 97.19 93 THR A CA 1
ATOM 747 C C . THR A 1 93 ? 5.810 0.269 20.902 1.00 97.19 93 THR A C 1
ATOM 749 O O . THR A 1 93 ? 4.874 0.266 20.104 1.00 97.19 93 THR A O 1
ATOM 752 N N . GLU A 1 94 ? 6.932 -0.405 20.646 1.00 96.75 94 GLU A N 1
ATOM 753 C CA . GLU A 1 94 ? 7.080 -1.232 19.438 1.00 96.75 94 GLU A CA 1
ATOM 754 C C . GLU A 1 94 ? 6.013 -2.336 19.352 1.00 96.75 94 GLU A C 1
ATOM 756 O O . GLU A 1 94 ? 5.492 -2.610 18.271 1.00 96.75 94 GLU A O 1
ATOM 761 N N . GLU A 1 95 ? 5.638 -2.921 20.492 1.00 97.31 95 GLU A N 1
ATOM 762 C CA . GLU A 1 95 ? 4.580 -3.930 20.584 1.00 97.31 95 GLU A CA 1
ATOM 763 C C . GLU A 1 95 ? 3.200 -3.342 20.259 1.00 97.31 95 GLU A C 1
ATOM 765 O O . GLU A 1 95 ? 2.469 -3.893 19.435 1.00 97.31 95 GLU A O 1
ATOM 770 N N . GLU A 1 96 ? 2.859 -2.186 20.835 1.00 98.06 96 GLU A N 1
ATOM 771 C CA . GLU A 1 96 ? 1.604 -1.485 20.539 1.00 98.06 96 GLU A CA 1
ATOM 772 C C . GLU A 1 96 ? 1.528 -1.080 19.060 1.00 98.06 96 GLU A C 1
ATOM 774 O O . GLU A 1 96 ? 0.502 -1.280 18.408 1.00 98.06 96 GLU A O 1
ATOM 779 N N . GLN A 1 97 ? 2.628 -0.565 18.496 1.00 98.12 97 GLN A N 1
ATOM 780 C CA . GLN A 1 97 ? 2.716 -0.246 17.070 1.00 98.12 97 GLN A CA 1
ATOM 781 C C . GLN A 1 97 ? 2.494 -1.492 16.210 1.00 98.12 97 GLN A C 1
ATOM 783 O O . GLN A 1 97 ? 1.759 -1.430 15.224 1.00 98.12 97 GLN A O 1
ATOM 788 N N . LEU A 1 98 ? 3.091 -2.629 16.578 1.00 97.75 98 LEU A N 1
ATOM 789 C CA . LEU A 1 98 ? 2.916 -3.889 15.861 1.00 97.75 98 LEU A CA 1
ATOM 790 C C . LEU A 1 98 ? 1.457 -4.365 15.890 1.00 97.75 98 LEU A C 1
ATOM 792 O O . LEU A 1 98 ? 0.945 -4.806 14.861 1.00 97.75 98 LEU A O 1
ATOM 796 N N . ILE A 1 99 ? 0.777 -4.235 17.032 1.00 98.44 99 ILE A N 1
ATOM 797 C CA . ILE A 1 99 ? -0.648 -4.560 17.182 1.00 98.44 99 ILE A CA 1
ATOM 798 C C . ILE A 1 99 ? -1.509 -3.673 16.276 1.00 98.44 99 ILE A C 1
ATOM 800 O O . ILE A 1 99 ? -2.306 -4.195 15.497 1.00 98.44 99 ILE A O 1
ATOM 804 N N . ILE A 1 100 ? -1.317 -2.349 16.332 1.00 98.69 100 ILE A N 1
ATOM 805 C CA . ILE A 1 100 ? -2.067 -1.384 15.512 1.00 98.69 100 ILE A CA 1
ATOM 806 C C . ILE A 1 100 ? -1.871 -1.691 14.025 1.00 98.69 100 ILE A C 1
ATOM 808 O O . ILE A 1 100 ? -2.836 -1.792 13.268 1.00 98.69 100 ILE A O 1
ATOM 812 N N . LEU A 1 101 ? -0.620 -1.869 13.600 1.00 98.31 101 LEU A N 1
ATOM 813 C CA . LEU A 1 101 ? -0.280 -2.117 12.202 1.00 98.31 101 LEU A CA 1
ATOM 814 C C . LEU A 1 101 ? -0.807 -3.468 11.704 1.00 98.31 101 LEU A C 1
ATOM 816 O O . LEU A 1 101 ? -1.286 -3.534 10.574 1.00 98.31 101 LEU A O 1
ATOM 820 N N . SER A 1 102 ? -0.771 -4.513 12.537 1.00 97.88 102 SER A N 1
ATOM 821 C CA . SER A 1 102 ? -1.355 -5.825 12.227 1.00 97.88 102 SER A CA 1
ATOM 822 C C . SER A 1 102 ? -2.857 -5.721 11.990 1.00 97.88 102 SER A C 1
ATOM 824 O O . SER A 1 102 ? -3.349 -6.157 10.946 1.00 97.88 102 SER A O 1
ATOM 826 N N . ALA A 1 103 ? -3.575 -5.064 12.904 1.00 98.50 103 ALA A N 1
ATOM 827 C CA . ALA A 1 103 ? -5.014 -4.896 12.779 1.00 98.50 103 ALA A CA 1
ATOM 828 C C . ALA A 1 103 ? -5.357 -4.157 11.481 1.00 98.50 103 ALA A C 1
ATOM 830 O O . ALA A 1 103 ? -6.177 -4.628 10.690 1.00 98.50 103 ALA A O 1
ATOM 831 N N . ILE A 1 104 ? -4.670 -3.041 11.207 1.00 98.62 104 ILE A N 1
ATOM 832 C CA . ILE A 1 104 ? -4.851 -2.270 9.973 1.00 98.62 104 ILE A CA 1
ATOM 833 C C . ILE A 1 104 ? -4.519 -3.110 8.738 1.00 98.62 104 ILE A C 1
ATOM 835 O O . ILE A 1 104 ? -5.265 -3.065 7.767 1.00 98.62 104 ILE A O 1
ATOM 839 N N . PHE A 1 105 ? -3.442 -3.890 8.738 1.00 97.81 105 PHE A N 1
ATOM 840 C CA . PHE A 1 105 ? -3.045 -4.687 7.578 1.00 97.81 105 PHE A CA 1
ATOM 841 C C . PHE A 1 105 ? -4.108 -5.741 7.221 1.00 97.81 105 PHE A C 1
ATOM 843 O O . PHE A 1 105 ? -4.505 -5.873 6.054 1.00 97.81 105 PHE A O 1
ATOM 850 N N . HIS A 1 106 ? -4.625 -6.435 8.235 1.00 96.62 106 HIS A N 1
ATOM 851 C CA . HIS A 1 106 ? -5.545 -7.557 8.081 1.00 96.62 106 HIS A CA 1
ATOM 852 C C . HIS A 1 106 ? -7.029 -7.169 7.984 1.00 96.62 106 HIS A C 1
ATOM 854 O O . HIS A 1 106 ? -7.834 -8.023 7.607 1.00 96.62 106 HIS A O 1
ATOM 860 N N . HIS A 1 107 ? -7.430 -5.930 8.306 1.00 96.62 107 HIS A N 1
ATOM 861 C CA . HIS A 1 107 ? -8.856 -5.607 8.476 1.00 96.62 107 HIS A CA 1
ATOM 862 C C . HIS A 1 107 ? -9.712 -5.858 7.224 1.00 96.62 107 HIS A C 1
ATOM 864 O O . HIS A 1 107 ? -10.874 -6.228 7.342 1.00 96.62 107 HIS A O 1
ATOM 870 N N . ALA A 1 108 ? -9.170 -5.697 6.014 1.00 93.94 108 ALA A N 1
ATOM 871 C CA . ALA A 1 108 ? -9.937 -5.951 4.792 1.00 93.94 108 ALA A CA 1
ATOM 872 C C . ALA A 1 108 ? -10.163 -7.453 4.531 1.00 93.94 108 ALA A C 1
ATOM 874 O O . ALA A 1 108 ? -11.069 -7.826 3.780 1.00 93.94 108 ALA A O 1
ATOM 875 N N . ASP A 1 109 ? -9.360 -8.326 5.145 1.00 92.56 109 ASP A N 1
ATOM 876 C CA . ASP A 1 109 ? -9.489 -9.771 5.018 1.00 92.56 109 ASP A CA 1
ATOM 877 C C . ASP A 1 109 ? -10.480 -10.331 6.042 1.00 92.56 109 ASP A C 1
ATOM 879 O O . ASP A 1 109 ? -10.129 -10.868 7.093 1.00 92.56 109 ASP A O 1
ATOM 883 N N . LYS A 1 110 ? -11.767 -10.200 5.715 1.00 89.75 110 LYS A N 1
ATOM 884 C CA . LYS A 1 110 ? -12.852 -10.733 6.546 1.00 89.75 110 LYS A CA 1
ATOM 885 C C . LYS A 1 110 ? -13.008 -12.253 6.433 1.00 89.75 110 LYS A C 1
ATOM 887 O O . LYS A 1 110 ? -13.719 -12.813 7.265 1.00 89.75 110 LYS A O 1
ATOM 892 N N . LYS A 1 111 ? -12.392 -12.894 5.425 1.00 87.75 111 LYS A N 1
ATOM 893 C CA . LYS A 1 111 ? -12.548 -14.333 5.140 1.00 87.75 111 LYS A CA 1
ATOM 894 C C . LYS A 1 111 ? -11.745 -15.203 6.091 1.00 87.75 111 LYS A C 1
ATOM 896 O O . LYS A 1 111 ? -12.193 -16.288 6.440 1.00 87.75 111 LYS A O 1
ATOM 901 N N . HIS A 1 112 ? -10.570 -14.729 6.478 1.00 88.69 112 HIS A N 1
ATOM 902 C CA . HIS A 1 112 ? -9.701 -15.429 7.408 1.00 88.69 112 HIS A CA 1
ATOM 903 C C . HIS A 1 112 ? -9.819 -14.814 8.800 1.00 88.69 112 HIS A C 1
ATOM 905 O O . HIS A 1 112 ? -10.181 -13.643 8.952 1.00 88.69 112 HIS A O 1
ATOM 911 N N . VAL A 1 113 ? -9.533 -15.620 9.816 1.00 89.88 113 VAL A N 1
ATOM 912 C CA . VAL A 1 113 ? -9.382 -15.167 11.201 1.00 89.88 113 VAL A CA 1
ATOM 913 C C . VAL A 1 113 ? -7.918 -14.790 11.418 1.00 89.88 113 VAL A C 1
ATOM 915 O O . VAL A 1 113 ? -7.036 -15.406 10.831 1.00 89.88 113 VAL A O 1
ATOM 918 N N . HIS A 1 114 ? -7.670 -13.748 12.199 1.00 92.31 114 HIS A N 1
ATOM 919 C CA . HIS A 1 114 ? -6.352 -13.283 12.617 1.00 92.31 114 HIS A CA 1
ATOM 920 C C . HIS A 1 114 ? -6.361 -13.065 14.142 1.00 92.31 114 HIS A C 1
ATOM 922 O O . HIS A 1 114 ? -7.200 -13.621 14.853 1.00 92.31 114 HIS A O 1
ATOM 928 N N . ASP A 1 115 ? -5.413 -12.294 14.665 1.00 93.94 115 ASP A N 1
ATOM 929 C CA . ASP A 1 115 ? -5.265 -12.095 16.104 1.00 93.94 115 ASP A CA 1
ATOM 930 C C . ASP A 1 115 ? -6.382 -11.215 16.702 1.00 93.94 115 ASP A C 1
ATOM 932 O O . ASP A 1 115 ? -7.109 -10.518 15.998 1.00 93.94 115 ASP A O 1
ATOM 936 N N . ALA A 1 116 ? -6.490 -11.197 18.034 1.00 96.88 116 ALA A N 1
ATOM 937 C CA . ALA A 1 116 ? -7.621 -10.601 18.751 1.00 96.88 116 ALA A CA 1
ATOM 938 C C . ALA A 1 116 ? -7.934 -9.133 18.369 1.00 96.88 116 ALA A C 1
ATOM 940 O O . ALA A 1 116 ? -9.090 -8.798 18.114 1.00 96.88 116 ALA A O 1
ATOM 941 N N . TYR A 1 117 ? -6.917 -8.268 18.272 1.00 98.38 117 TYR A N 1
ATOM 942 C CA . TYR A 1 117 ? -7.085 -6.868 17.844 1.00 98.38 117 TYR A CA 1
ATOM 943 C C . TYR A 1 117 ? -7.458 -6.732 16.362 1.00 98.38 117 TYR A C 1
ATOM 945 O O . TYR A 1 117 ? -8.192 -5.818 15.983 1.00 98.38 117 TYR A O 1
ATOM 953 N N . ASP A 1 118 ? -6.990 -7.655 15.524 1.00 97.75 118 ASP A N 1
ATOM 954 C CA . ASP A 1 118 ? -7.311 -7.682 14.103 1.00 97.75 118 ASP A CA 1
ATOM 955 C C . ASP A 1 118 ? -8.800 -8.007 13.926 1.00 97.75 118 ASP A C 1
ATOM 957 O O . ASP A 1 118 ? -9.497 -7.345 13.157 1.00 97.75 118 ASP A O 1
ATOM 961 N N . GLU A 1 119 ? -9.314 -8.970 14.696 1.00 97.62 119 GLU A N 1
ATOM 962 C CA . GLU A 1 119 ? -10.737 -9.315 14.714 1.00 97.62 119 GLU A CA 1
ATOM 963 C C . GLU A 1 119 ? -11.608 -8.194 15.293 1.00 97.62 119 GLU A C 1
ATOM 965 O O . GLU A 1 119 ? -12.676 -7.928 14.743 1.00 97.62 119 GLU A O 1
ATOM 970 N N . VAL A 1 120 ? -11.149 -7.475 16.328 1.00 98.62 120 VAL A N 1
ATOM 971 C CA . VAL A 1 120 ? -11.839 -6.264 16.817 1.00 98.62 120 VAL A CA 1
ATOM 972 C C . VAL A 1 120 ? -12.026 -5.250 15.697 1.00 98.62 120 VAL A C 1
ATOM 974 O O . VAL A 1 120 ? -13.143 -4.784 15.478 1.00 98.62 120 VAL A O 1
ATOM 977 N N . LEU A 1 121 ? -10.961 -4.919 14.963 1.00 98.62 121 LEU A N 1
ATOM 978 C CA . LEU A 1 121 ? -11.051 -3.912 13.909 1.00 98.62 121 LEU A CA 1
ATOM 979 C C . LEU A 1 121 ? -11.923 -4.386 12.739 1.00 98.62 121 LEU A C 1
ATOM 981 O O . LEU A 1 121 ? -12.700 -3.605 12.188 1.00 98.62 121 LEU A O 1
ATOM 985 N N . LYS A 1 122 ? -11.848 -5.673 12.378 1.00 97.75 122 LYS A N 1
ATOM 986 C CA . LYS A 1 122 ? -12.727 -6.255 11.358 1.00 97.75 122 LYS A CA 1
ATOM 987 C C . LYS A 1 122 ? -14.198 -6.149 11.749 1.00 97.75 122 LYS A C 1
ATOM 989 O O . LYS A 1 122 ? -15.024 -5.818 10.896 1.00 97.75 122 LYS A O 1
ATOM 994 N N . ASP A 1 123 ? -14.535 -6.441 12.994 1.00 97.44 123 ASP A N 1
ATOM 995 C CA . ASP A 1 123 ? -15.922 -6.407 13.445 1.00 97.44 123 ASP A CA 1
ATOM 996 C C . ASP A 1 123 ? -16.412 -4.963 13.594 1.00 97.44 123 ASP A C 1
ATOM 998 O O . ASP A 1 123 ? -17.500 -4.645 13.121 1.00 97.44 123 ASP A O 1
ATOM 1002 N N . ALA A 1 124 ? -15.579 -4.059 14.117 1.00 97.75 124 ALA A N 1
ATOM 1003 C CA . ALA A 1 124 ? -15.882 -2.632 14.221 1.00 97.75 124 ALA A CA 1
ATOM 1004 C C . ALA A 1 124 ? -16.177 -1.982 12.859 1.00 97.75 124 ALA A C 1
ATOM 1006 O O . ALA A 1 124 ? -17.156 -1.249 12.716 1.00 97.75 124 ALA A O 1
ATOM 1007 N N . ASP A 1 125 ? -15.366 -2.287 11.844 1.00 96.88 125 ASP A N 1
ATOM 1008 C CA . ASP A 1 125 ? -15.579 -1.830 10.468 1.00 96.88 125 ASP A CA 1
ATOM 1009 C C . ASP A 1 125 ? -16.901 -2.363 9.880 1.00 96.88 125 ASP A C 1
ATOM 1011 O O . ASP A 1 125 ? -17.669 -1.627 9.255 1.00 96.88 125 ASP A O 1
ATOM 1015 N N . ALA A 1 126 ? -17.225 -3.635 10.140 1.00 93.38 126 ALA A N 1
ATOM 1016 C CA . ALA A 1 126 ? -18.483 -4.226 9.689 1.00 93.38 126 ALA A CA 1
ATOM 1017 C C . ALA A 1 126 ? -19.706 -3.611 10.397 1.00 93.38 126 ALA A C 1
ATOM 1019 O O . ALA A 1 126 ? -20.701 -3.314 9.735 1.00 93.38 126 ALA A O 1
ATOM 1020 N N . LEU A 1 127 ? -19.619 -3.380 11.712 1.00 93.00 127 LEU A N 1
ATOM 1021 C CA . LEU A 1 127 ? -20.671 -2.734 12.499 1.00 93.00 127 LEU A CA 1
ATOM 1022 C C . LEU A 1 127 ? -20.920 -1.301 12.039 1.00 93.00 127 LEU A C 1
ATOM 1024 O O . LEU A 1 127 ? -22.070 -0.933 11.814 1.00 93.00 127 LEU A O 1
ATOM 1028 N N . HIS A 1 128 ? -19.868 -0.501 11.847 1.00 94.00 128 HIS A N 1
ATOM 1029 C CA . HIS A 1 128 ? -20.044 0.873 11.388 1.00 94.00 128 HIS A CA 1
ATOM 1030 C C . HIS A 1 128 ? -20.776 0.923 10.049 1.00 94.00 128 HIS A C 1
ATOM 1032 O O . HIS A 1 128 ? -21.688 1.723 9.859 1.00 94.00 128 HIS A O 1
ATOM 1038 N N . HIS A 1 129 ? -20.384 0.067 9.107 1.00 90.38 129 HIS A N 1
ATOM 1039 C CA . HIS A 1 129 ? -21.078 -0.026 7.834 1.00 90.38 129 HIS A CA 1
ATOM 1040 C C . HIS A 1 129 ? -22.549 -0.428 7.984 1.00 90.38 129 HIS A C 1
ATOM 1042 O O . HIS A 1 129 ? -23.391 0.169 7.322 1.00 90.38 129 HIS A O 1
ATOM 1048 N N . HIS A 1 130 ? -22.864 -1.374 8.871 1.00 87.25 130 HIS A N 1
ATOM 1049 C CA . HIS A 1 130 ? -24.240 -1.794 9.136 1.00 87.25 130 HIS A CA 1
ATOM 1050 C C . HIS A 1 130 ? -25.115 -0.674 9.714 1.00 87.25 130 HIS A C 1
ATOM 1052 O O . HIS A 1 130 ? -26.231 -0.479 9.248 1.00 87.25 130 HIS A O 1
ATOM 1058 N N . PHE A 1 131 ? -24.614 0.069 10.704 1.00 87.44 131 PHE A N 1
ATOM 1059 C CA . PHE A 1 131 ? -25.395 1.102 11.394 1.00 87.44 131 PHE A CA 1
ATOM 1060 C C . PHE A 1 131 ? -25.465 2.443 10.653 1.00 87.44 131 PHE A C 1
ATOM 1062 O O . PHE A 1 131 ? -26.253 3.302 11.041 1.00 87.44 131 PHE A O 1
ATOM 1069 N N . HIS A 1 132 ? -24.625 2.658 9.636 1.00 82.44 132 HIS A N 1
ATOM 1070 C CA . HIS A 1 132 ? -24.484 3.968 8.999 1.00 82.44 132 HIS A CA 1
ATOM 1071 C C . HIS A 1 132 ? -24.708 3.975 7.477 1.00 82.44 132 HIS A C 1
ATOM 1073 O O . HIS A 1 132 ? -24.927 5.039 6.897 1.00 82.44 132 HIS A O 1
ATOM 1079 N N . ASP A 1 133 ? -24.603 2.838 6.788 1.00 71.75 133 ASP A N 1
ATOM 1080 C CA . ASP A 1 133 ? -24.718 2.789 5.329 1.00 71.75 133 ASP A CA 1
ATOM 1081 C C . ASP A 1 133 ? -25.845 1.844 4.891 1.00 71.75 133 ASP A C 1
ATOM 1083 O O . ASP A 1 133 ? -25.632 0.656 4.667 1.00 71.75 133 ASP A O 1
ATOM 1087 N N . ASP A 1 134 ? -27.045 2.400 4.694 1.00 55.41 134 ASP A N 1
ATOM 1088 C CA . ASP A 1 134 ? -28.229 1.672 4.200 1.00 55.41 134 ASP A CA 1
ATOM 1089 C C . ASP A 1 134 ? -28.019 1.045 2.805 1.00 55.41 134 ASP A C 1
ATOM 1091 O O . ASP A 1 134 ? -28.791 0.192 2.368 1.00 55.41 134 ASP A O 1
ATOM 1095 N N . SER A 1 135 ? -26.976 1.469 2.078 1.00 59.38 135 SER A N 1
ATOM 1096 C CA . SER A 1 135 ? -26.605 0.935 0.762 1.00 59.38 135 SER A CA 1
ATOM 1097 C C . SER A 1 135 ? -25.513 -0.138 0.820 1.00 59.38 135 SER A C 1
ATOM 1099 O O . SER A 1 135 ? -25.008 -0.571 -0.221 1.00 59.38 135 SER A O 1
ATOM 1101 N N . PHE A 1 136 ? -25.128 -0.568 2.025 1.00 60.44 136 PHE A N 1
ATOM 1102 C CA . PHE A 1 136 ? -24.038 -1.507 2.228 1.00 60.44 136 PHE A CA 1
ATOM 1103 C C . PHE A 1 136 ? -24.348 -2.888 1.647 1.00 60.44 136 PHE A C 1
ATOM 1105 O O . PHE A 1 136 ? -25.247 -3.599 2.093 1.00 60.44 136 PHE A O 1
ATOM 1112 N N . ASP A 1 137 ? -23.530 -3.297 0.677 1.00 62.34 137 ASP A N 1
ATOM 1113 C CA . ASP A 1 137 ? -23.511 -4.664 0.163 1.00 62.34 137 ASP A CA 1
ATOM 1114 C C . ASP A 1 137 ? -22.950 -5.605 1.246 1.00 62.34 137 ASP A C 1
ATOM 1116 O O . ASP A 1 137 ? -21.726 -5.738 1.453 1.00 62.34 137 ASP A O 1
ATOM 1120 N N . CYS A 1 138 ? -23.878 -6.190 2.005 1.00 65.75 138 CYS A N 1
ATOM 1121 C CA . CYS A 1 138 ? -23.599 -7.155 3.049 1.00 65.75 138 CYS A CA 1
ATOM 1122 C C . CYS A 1 138 ? -23.532 -8.552 2.430 1.00 65.75 138 CYS A C 1
ATOM 1124 O O . CYS A 1 138 ? -24.544 -9.156 2.085 1.00 65.75 138 CYS A O 1
ATOM 1126 N N . ASN A 1 139 ? -22.315 -9.070 2.280 1.00 76.62 139 ASN A N 1
ATOM 1127 C CA . ASN A 1 139 ? -22.127 -10.482 1.973 1.00 76.62 139 ASN A CA 1
ATOM 1128 C C . ASN A 1 139 ? -22.229 -11.327 3.251 1.00 76.62 139 ASN A C 1
ATOM 1130 O O . ASN A 1 139 ? -22.094 -10.811 4.361 1.00 76.62 139 ASN A O 1
ATOM 1134 N N . GLU A 1 140 ? -22.416 -12.634 3.084 1.00 78.75 140 GLU A N 1
ATOM 1135 C CA . GLU A 1 140 ? -22.602 -13.597 4.179 1.00 78.75 140 GLU A CA 1
ATOM 1136 C C . GLU A 1 140 ? -21.514 -13.494 5.267 1.00 78.75 140 GLU A C 1
ATOM 1138 O O . GLU A 1 140 ? -21.809 -13.439 6.456 1.00 78.75 140 GLU A O 1
ATOM 1143 N N . ILE A 1 141 ? -20.253 -13.312 4.864 1.00 82.88 141 ILE A N 1
ATOM 1144 C CA . ILE A 1 141 ? -19.112 -13.190 5.786 1.00 82.88 141 ILE A CA 1
ATOM 1145 C C . ILE A 1 141 ? -19.229 -11.952 6.686 1.00 82.88 141 ILE A C 1
ATOM 1147 O O . ILE A 1 141 ? -18.922 -12.006 7.878 1.00 82.88 141 ILE A O 1
ATOM 1151 N N . LYS A 1 142 ? -19.650 -10.812 6.130 1.00 84.00 142 LYS A N 1
ATOM 1152 C CA . LYS A 1 142 ? -19.875 -9.591 6.914 1.00 84.00 142 LYS A CA 1
ATOM 1153 C C . LYS A 1 142 ? -21.105 -9.737 7.806 1.00 84.00 142 LYS A C 1
ATOM 1155 O O . LYS A 1 142 ? -21.049 -9.317 8.958 1.00 84.00 142 LYS A O 1
ATOM 1160 N N . ALA A 1 143 ? -22.171 -10.353 7.295 1.00 84.62 143 ALA A N 1
ATOM 1161 C CA . ALA A 1 143 ? -23.395 -10.610 8.046 1.00 84.62 143 ALA A CA 1
ATOM 1162 C C . ALA A 1 143 ? -23.114 -11.440 9.305 1.00 84.62 143 ALA A C 1
ATOM 1164 O O . ALA A 1 143 ? -23.563 -11.076 10.390 1.00 84.62 143 ALA A O 1
ATOM 1165 N N . ASP A 1 144 ? -22.316 -12.501 9.189 1.00 87.81 144 ASP A N 1
ATOM 1166 C CA . ASP A 1 144 ? -21.952 -13.348 10.326 1.00 87.81 144 ASP A CA 1
ATOM 1167 C C . ASP A 1 144 ? -21.139 -12.599 11.383 1.00 87.81 144 ASP A C 1
ATOM 1169 O O . ASP A 1 144 ? -21.377 -12.771 12.579 1.00 87.81 144 ASP A O 1
ATOM 1173 N N . ARG A 1 145 ? -20.212 -11.729 10.964 1.00 91.50 145 ARG A N 1
ATOM 1174 C CA . ARG A 1 145 ? -19.460 -10.862 11.886 1.00 91.50 145 ARG A CA 1
ATOM 1175 C C . ARG A 1 145 ? -20.375 -9.890 12.624 1.00 91.50 145 ARG A C 1
ATOM 1177 O O . ARG A 1 145 ? -20.289 -9.789 13.843 1.00 91.50 145 ARG A O 1
ATOM 1184 N N . ILE A 1 146 ? -21.285 -9.232 11.903 1.00 90.62 146 ILE A N 1
ATOM 1185 C CA . ILE A 1 146 ? -22.259 -8.294 12.481 1.00 90.62 146 ILE A CA 1
ATOM 1186 C C . ILE A 1 146 ? -23.149 -9.012 13.502 1.00 90.62 146 ILE A C 1
ATOM 1188 O O . ILE A 1 146 ? -23.267 -8.544 14.630 1.00 90.62 146 ILE A O 1
ATOM 1192 N N . LYS A 1 147 ? -23.717 -10.175 13.150 1.00 89.31 147 LYS A N 1
ATOM 1193 C CA . LYS A 1 147 ? -24.554 -10.979 14.059 1.00 89.31 147 LYS A CA 1
ATOM 1194 C C . LYS A 1 147 ? -23.802 -11.370 15.329 1.00 89.31 147 LYS A C 1
ATOM 1196 O O . LYS A 1 147 ? -24.335 -11.207 16.422 1.00 89.31 147 LYS A O 1
ATOM 1201 N N . LYS A 1 148 ? -22.566 -11.865 15.189 1.00 91.12 148 LYS A N 1
ATOM 1202 C CA . LYS A 1 148 ? -21.720 -12.246 16.330 1.00 91.12 148 LYS A CA 1
ATOM 1203 C C . LYS A 1 148 ? -21.443 -11.053 17.238 1.00 91.12 148 LYS A C 1
ATOM 1205 O O . LYS A 1 148 ? -21.636 -11.168 18.441 1.00 91.12 148 LYS A O 1
ATOM 1210 N N . ALA A 1 149 ? -21.052 -9.915 16.669 1.00 92.69 149 ALA A N 1
ATOM 1211 C CA . ALA A 1 149 ? -20.735 -8.721 17.440 1.00 92.69 149 ALA A CA 1
ATOM 1212 C C . ALA A 1 149 ? -21.975 -8.110 18.123 1.00 92.69 149 ALA A C 1
ATOM 1214 O O . ALA A 1 149 ? -21.894 -7.702 19.275 1.00 92.69 149 ALA A O 1
ATOM 1215 N N . ILE A 1 150 ? -23.139 -8.094 17.464 1.00 91.06 150 ILE A N 1
ATOM 1216 C CA . ILE A 1 150 ? -24.404 -7.635 18.068 1.00 91.06 150 ILE A CA 1
ATOM 1217 C C . ILE A 1 150 ? -24.826 -8.544 19.228 1.00 91.06 150 ILE A C 1
ATOM 1219 O O . ILE A 1 150 ? -25.181 -8.040 20.292 1.00 91.06 150 ILE A O 1
ATOM 1223 N N . ALA A 1 151 ? -24.738 -9.867 19.050 1.00 91.06 151 ALA A N 1
ATOM 1224 C CA . ALA A 1 151 ? -25.036 -10.829 20.109 1.00 91.06 151 ALA A CA 1
ATOM 1225 C C . ALA A 1 151 ? -24.068 -10.691 21.296 1.00 91.06 151 ALA A C 1
ATOM 1227 O O . ALA A 1 151 ? -24.495 -10.721 22.446 1.00 91.06 151 ALA A O 1
ATOM 1228 N N . GLU A 1 152 ? -22.776 -10.487 21.025 1.00 93.56 152 GLU A N 1
ATOM 1229 C CA . GLU A 1 152 ? -21.749 -10.232 22.042 1.00 93.56 152 GLU A CA 1
ATOM 1230 C C . GLU A 1 152 ? -22.033 -8.949 22.845 1.00 93.56 152 GLU A C 1
ATOM 1232 O O . GLU A 1 152 ? -21.785 -8.895 24.051 1.00 93.56 152 GLU A O 1
ATOM 1237 N N . LEU A 1 153 ? -22.578 -7.920 22.193 1.00 91.62 153 LEU A N 1
ATOM 1238 C CA . LEU A 1 153 ? -22.943 -6.643 22.810 1.00 91.62 153 LEU A CA 1
ATOM 1239 C C . LEU A 1 153 ? -24.329 -6.644 23.470 1.00 91.62 153 LEU A C 1
ATOM 1241 O O . LEU A 1 153 ? -24.699 -5.627 24.049 1.00 91.62 153 LEU A O 1
ATOM 1245 N N . GLU A 1 154 ? -25.072 -7.753 23.404 1.00 91.62 154 GLU A N 1
ATOM 1246 C CA . GLU A 1 154 ? -26.409 -7.894 24.003 1.00 91.62 154 GLU A CA 1
ATOM 1247 C C . GLU A 1 154 ? -27.405 -6.822 23.507 1.00 91.62 154 GLU A C 1
ATOM 1249 O O . GLU A 1 154 ? -28.276 -6.364 24.244 1.00 91.62 154 GLU A O 1
ATOM 1254 N N . ILE A 1 155 ? -27.280 -6.397 22.243 1.00 86.38 155 ILE A N 1
ATOM 1255 C CA . ILE A 1 155 ? -28.173 -5.398 21.639 1.00 86.38 155 ILE A CA 1
ATOM 1256 C C . ILE A 1 155 ? -29.446 -6.088 21.131 1.00 86.38 155 ILE A C 1
ATOM 1258 O O . ILE A 1 155 ? -29.388 -6.973 20.275 1.00 86.38 155 ILE A O 1
ATOM 1262 N N . GLU A 1 156 ? -30.603 -5.648 21.626 1.00 80.00 156 GLU A N 1
ATOM 1263 C CA . GLU A 1 156 ? -31.925 -6.115 21.193 1.00 80.00 156 GLU A CA 1
ATOM 1264 C C . GLU A 1 156 ? -32.420 -5.348 19.949 1.00 80.00 156 GLU A C 1
ATOM 1266 O O . GLU A 1 156 ? -32.323 -4.121 19.885 1.00 80.00 156 GLU A O 1
ATOM 1271 N N . GLY A 1 157 ? -32.985 -6.054 18.960 1.00 66.50 157 GLY A N 1
ATOM 1272 C CA . GLY A 1 157 ? -33.613 -5.449 17.776 1.00 66.50 157 GLY A CA 1
ATOM 1273 C C . GLY A 1 157 ? -33.575 -6.332 16.523 1.00 66.50 157 GLY A C 1
ATOM 1274 O O . GLY A 1 157 ? -32.755 -7.243 16.412 1.00 66.50 157 GLY A O 1
ATOM 1275 N N . GLU A 1 158 ? -34.469 -6.071 15.562 1.00 62.25 158 GLU A N 1
ATOM 1276 C CA . GLU A 1 158 ? -34.438 -6.738 14.254 1.00 62.25 158 GLU A CA 1
ATOM 1277 C C . GLU A 1 158 ? -33.250 -6.231 13.427 1.00 62.25 158 GLU A C 1
ATOM 1279 O O . GLU A 1 158 ? -33.183 -5.065 13.034 1.00 62.25 158 GLU A O 1
ATOM 1284 N N . ILE A 1 159 ? -32.301 -7.124 13.143 1.00 63.78 159 ILE A N 1
ATOM 1285 C CA . ILE A 1 159 ? -31.160 -6.817 12.284 1.00 63.78 159 ILE A CA 1
ATOM 1286 C C . ILE A 1 159 ? -31.622 -6.960 10.830 1.00 63.78 159 ILE A C 1
ATOM 1288 O O . ILE A 1 159 ? -31.663 -8.065 10.285 1.00 63.78 159 ILE A O 1
ATOM 1292 N N . ASN A 1 160 ? -31.943 -5.837 10.187 1.00 60.34 160 ASN A N 1
ATOM 1293 C CA . ASN A 1 160 ? -32.190 -5.795 8.746 1.00 60.34 160 ASN A CA 1
ATOM 1294 C C . ASN A 1 160 ? -30.865 -5.938 7.993 1.00 60.34 160 ASN A C 1
ATOM 1296 O O . ASN A 1 160 ? -30.239 -4.968 7.567 1.00 60.34 160 ASN A O 1
ATOM 1300 N N . ILE A 1 161 ? -30.408 -7.177 7.852 1.00 60.16 161 ILE A N 1
ATOM 1301 C CA . ILE A 1 161 ? -29.320 -7.503 6.942 1.00 60.16 161 ILE A CA 1
ATOM 1302 C C . ILE A 1 161 ? -29.958 -7.594 5.567 1.00 60.16 161 ILE A C 1
ATOM 1304 O O . ILE A 1 161 ? -30.707 -8.532 5.302 1.00 60.16 161 ILE A O 1
ATOM 1308 N N . ALA A 1 162 ? -29.687 -6.615 4.702 1.00 54.66 162 ALA A N 1
ATOM 1309 C CA . ALA A 1 162 ? -30.027 -6.747 3.295 1.00 54.66 162 ALA A CA 1
ATOM 1310 C C . ALA A 1 162 ? -29.419 -8.066 2.802 1.00 54.66 162 ALA A C 1
ATOM 1312 O O . ALA A 1 162 ? -28.194 -8.220 2.810 1.00 54.66 162 ALA A O 1
ATOM 1313 N N . GLU A 1 163 ? -30.272 -9.037 2.460 1.00 48.16 163 GLU A N 1
ATOM 1314 C CA . GLU A 1 163 ? -29.821 -10.307 1.905 1.00 48.16 163 GLU A CA 1
ATOM 1315 C C . GLU A 1 163 ? -28.918 -9.996 0.717 1.00 48.16 163 GLU A C 1
ATOM 1317 O O . GLU A 1 163 ? -29.272 -9.186 -0.151 1.00 48.16 163 GLU A O 1
ATOM 1322 N N . SER A 1 164 ? -27.727 -10.602 0.700 1.00 48.75 164 SER A N 1
ATOM 1323 C CA . SER A 1 164 ? -26.815 -10.427 -0.419 1.00 48.75 164 SER A CA 1
ATOM 1324 C C . SER A 1 164 ? -27.593 -10.785 -1.673 1.00 48.75 164 SER A C 1
ATOM 1326 O O . SER A 1 164 ? -28.098 -11.906 -1.783 1.00 48.75 164 SER A O 1
ATOM 1328 N N . LYS A 1 165 ? -27.720 -9.851 -2.619 1.00 43.53 165 LYS A N 1
ATOM 1329 C CA . LYS A 1 165 ? -28.217 -10.230 -3.936 1.00 43.53 165 LYS A CA 1
ATOM 1330 C C . LYS A 1 165 ? -27.248 -11.291 -4.421 1.00 43.53 165 LYS A C 1
ATOM 1332 O O . LYS A 1 165 ? -26.060 -11.002 -4.564 1.00 43.53 165 LYS A O 1
ATOM 1337 N N . ASP A 1 166 ? -27.753 -12.506 -4.598 1.00 39.28 166 ASP A N 1
ATOM 1338 C CA . ASP A 1 166 ? -26.983 -13.640 -5.076 1.00 39.28 166 ASP A CA 1
ATOM 1339 C C . ASP A 1 166 ? -26.639 -13.370 -6.538 1.00 39.28 166 ASP A C 1
ATOM 1341 O O . ASP A 1 166 ? -27.315 -13.739 -7.501 1.00 39.28 166 ASP A O 1
ATOM 1345 N N . ILE A 1 167 ? -25.624 -12.537 -6.702 1.00 39.22 167 ILE A N 1
ATOM 1346 C CA . ILE A 1 167 ? -25.153 -12.083 -7.977 1.00 39.22 167 ILE A CA 1
ATOM 1347 C C . ILE A 1 167 ? -24.222 -13.195 -8.461 1.00 39.22 167 ILE A C 1
ATOM 1349 O O . ILE A 1 167 ? -22.992 -13.123 -8.398 1.00 39.22 167 ILE A O 1
ATOM 1353 N N . SER A 1 168 ? -24.838 -14.255 -8.979 1.00 34.31 168 SER A N 1
ATOM 1354 C CA . SER A 1 168 ? -24.165 -15.309 -9.729 1.00 34.31 168 SER A CA 1
ATOM 1355 C C . SER A 1 168 ? -23.711 -14.788 -11.102 1.00 34.31 168 SER A C 1
ATOM 1357 O O . SER A 1 168 ? -24.020 -15.341 -12.157 1.00 34.31 168 SER A O 1
ATOM 1359 N N . TRP A 1 169 ? -22.907 -13.718 -11.140 1.00 34.56 169 TRP A N 1
ATOM 1360 C CA . TRP A 1 169 ? -22.142 -13.414 -12.344 1.00 34.56 169 TRP A CA 1
ATOM 1361 C C . TRP A 1 169 ? -21.040 -14.468 -12.463 1.00 34.56 169 TRP A C 1
ATOM 1363 O O . TRP A 1 169 ? -19.903 -14.262 -12.031 1.00 34.56 169 TRP A O 1
ATOM 1373 N N . LYS A 1 170 ? -21.334 -15.574 -13.152 1.00 35.06 170 LYS A N 1
ATOM 1374 C CA . LYS A 1 170 ? -20.310 -16.307 -13.901 1.00 35.06 170 LYS A CA 1
ATOM 1375 C C . LYS A 1 170 ? -19.777 -15.365 -14.986 1.00 35.06 170 LYS A C 1
ATOM 1377 O O . LYS A 1 170 ? -20.108 -15.489 -16.161 1.00 35.06 170 LYS A O 1
ATOM 1382 N N . LYS A 1 171 ? -18.959 -14.376 -14.603 1.00 39.59 171 LYS A N 1
ATOM 1383 C CA . LYS A 1 171 ? -18.111 -13.663 -15.555 1.00 39.59 171 LYS A CA 1
ATOM 1384 C C . LYS A 1 171 ? -17.206 -14.728 -16.145 1.00 39.59 171 LYS A C 1
ATOM 1386 O O . LYS A 1 171 ? -16.284 -15.193 -15.478 1.00 39.59 171 LYS A O 1
ATOM 1391 N N . VAL A 1 172 ? -17.472 -15.106 -17.392 1.00 40.16 172 VAL A N 1
ATOM 1392 C CA . VAL A 1 172 ? -16.470 -15.729 -18.252 1.00 40.16 172 VAL A CA 1
ATOM 1393 C C . VAL A 1 172 ? -15.225 -14.860 -18.099 1.00 40.16 172 VAL A C 1
ATOM 1395 O O . VAL A 1 172 ? -15.247 -13.682 -18.470 1.00 40.16 172 VAL A O 1
ATOM 1398 N N . LYS A 1 173 ? -14.189 -15.374 -17.422 1.00 48.00 173 LYS A N 1
ATOM 1399 C CA . LYS A 1 173 ? -12.940 -14.641 -17.205 1.00 48.00 173 LYS A CA 1
ATOM 1400 C C . LYS A 1 173 ? -12.352 -14.390 -18.587 1.00 48.00 173 LYS A C 1
ATOM 1402 O O . LYS A 1 173 ? -11.707 -15.260 -19.162 1.00 48.00 173 LYS A O 1
ATOM 1407 N N . LYS A 1 174 ? -12.623 -13.209 -19.148 1.00 53.72 174 LYS A N 1
ATOM 1408 C CA . LYS A 1 174 ? -11.984 -12.746 -20.376 1.00 53.72 174 LYS A CA 1
ATOM 1409 C C . LYS A 1 174 ? -10.481 -12.837 -20.129 1.00 53.72 174 LYS A C 1
ATOM 1411 O O . LYS A 1 174 ? -10.024 -12.355 -19.089 1.00 53.72 174 LYS A O 1
ATOM 1416 N N . LYS A 1 175 ? -9.753 -13.500 -21.033 1.00 57.97 175 LYS A N 1
ATOM 1417 C CA . LYS A 1 175 ? -8.303 -13.681 -20.913 1.00 57.97 175 LYS A CA 1
ATOM 1418 C C . LYS A 1 175 ? -7.683 -12.317 -20.609 1.00 57.97 175 LYS A C 1
ATOM 1420 O O . LYS A 1 175 ? -7.910 -11.356 -21.350 1.00 57.97 175 LYS A O 1
ATOM 1425 N N . LYS A 1 176 ? -7.027 -12.212 -19.453 1.00 66.12 176 LYS A N 1
ATOM 1426 C CA . LYS A 1 176 ? -6.291 -11.008 -19.084 1.00 66.12 176 LYS A CA 1
ATOM 1427 C C . LYS A 1 176 ? -5.185 -10.847 -20.119 1.00 66.12 176 LYS A C 1
ATOM 1429 O O . LYS A 1 176 ? -4.488 -11.805 -20.406 1.00 66.12 176 LYS A O 1
ATOM 1434 N N . ASP A 1 177 ? -5.122 -9.664 -20.707 1.00 84.25 177 ASP A N 1
ATOM 1435 C CA . ASP A 1 177 ? -4.095 -9.253 -21.665 1.00 84.25 177 ASP A CA 1
ATOM 1436 C C . ASP A 1 177 ? -3.312 -8.087 -21.044 1.00 84.25 177 ASP A C 1
ATOM 1438 O O . ASP A 1 177 ? -3.203 -6.990 -21.591 1.00 84.25 177 ASP A O 1
ATOM 1442 N N . VAL A 1 178 ? -2.934 -8.270 -19.779 1.00 87.69 178 VAL A N 1
ATOM 1443 C CA . VAL A 1 178 ? -2.319 -7.245 -18.934 1.00 87.69 178 VAL A CA 1
ATOM 1444 C C . VAL A 1 178 ? -0.872 -7.048 -19.369 1.00 87.69 178 VAL A C 1
ATOM 1446 O O . VAL A 1 178 ? -0.456 -5.906 -19.541 1.00 87.69 178 VAL A O 1
ATOM 1449 N N . CYS A 1 179 ? -0.138 -8.121 -19.672 1.00 87.38 179 CYS A N 1
ATOM 1450 C CA . CYS A 1 179 ? 1.242 -8.042 -20.159 1.00 87.38 179 CYS A CA 1
ATOM 1451 C C . CYS A 1 179 ? 1.353 -7.278 -21.489 1.00 87.38 179 CYS A C 1
ATOM 1453 O O . CYS A 1 179 ? 2.216 -6.411 -21.642 1.00 87.38 179 CYS A O 1
ATOM 1455 N N . GLN A 1 180 ? 0.447 -7.515 -22.448 1.00 87.06 180 GLN A N 1
ATOM 1456 C CA . GLN A 1 180 ? 0.468 -6.767 -23.711 1.00 87.06 180 GLN A CA 1
ATOM 1457 C C . GLN A 1 180 ? 0.108 -5.291 -23.498 1.00 87.06 180 GLN A C 1
ATOM 1459 O O . GLN A 1 180 ? 0.702 -4.404 -24.120 1.00 87.06 180 GLN A O 1
ATOM 1464 N N . LYS A 1 181 ? -0.853 -5.005 -22.608 1.00 93.12 181 LYS A N 1
ATOM 1465 C CA . LYS A 1 181 ? -1.185 -3.632 -22.207 1.00 93.12 181 LYS A CA 1
ATOM 1466 C C . LYS A 1 181 ? -0.027 -2.951 -21.496 1.00 93.12 181 LYS A C 1
ATOM 1468 O O . LYS A 1 181 ? 0.156 -1.761 -21.708 1.00 93.12 181 LYS A O 1
ATOM 1473 N N . PHE A 1 182 ? 0.763 -3.674 -20.711 1.00 95.06 182 PHE A N 1
ATOM 1474 C CA . PHE A 1 182 ? 1.879 -3.123 -19.953 1.00 95.06 182 PHE A CA 1
ATOM 1475 C C . PHE A 1 182 ? 2.928 -2.479 -20.853 1.00 95.06 182 PHE A C 1
ATOM 1477 O O . PHE A 1 182 ? 3.170 -1.278 -20.733 1.00 95.06 182 PHE A O 1
ATOM 1484 N N . ALA A 1 183 ? 3.445 -3.211 -21.842 1.00 93.94 183 ALA A N 1
ATOM 1485 C CA . ALA A 1 183 ? 4.405 -2.650 -22.793 1.00 93.94 183 ALA A CA 1
ATOM 1486 C C . ALA A 1 183 ? 3.810 -1.496 -23.625 1.00 93.94 183 ALA A C 1
ATOM 1488 O O . ALA A 1 183 ? 4.486 -0.502 -23.893 1.00 93.94 183 ALA A O 1
ATOM 1489 N N . LYS A 1 184 ? 2.529 -1.593 -24.021 1.00 94.88 184 LYS A N 1
ATOM 1490 C CA . LYS A 1 184 ? 1.823 -0.518 -24.748 1.00 94.88 184 LYS A CA 1
ATOM 1491 C C . LYS A 1 184 ? 1.665 0.744 -23.893 1.00 94.88 184 LYS A C 1
ATOM 1493 O O . LYS A 1 184 ? 1.880 1.845 -24.390 1.00 94.88 184 LYS A O 1
ATOM 1498 N N . THR A 1 185 ? 1.296 0.592 -22.624 1.00 95.12 185 THR A N 1
ATOM 1499 C CA . THR A 1 185 ? 1.150 1.689 -21.662 1.00 95.12 185 THR A CA 1
ATOM 1500 C C . THR A 1 185 ? 2.493 2.350 -21.389 1.00 95.12 185 THR A C 1
ATOM 1502 O O . THR A 1 185 ? 2.575 3.571 -21.484 1.00 95.12 185 THR A O 1
ATOM 1505 N N . ALA A 1 186 ? 3.541 1.563 -21.136 1.00 95.62 186 ALA A N 1
ATOM 1506 C CA . ALA A 1 186 ? 4.884 2.080 -20.903 1.00 95.62 186 ALA A CA 1
ATOM 1507 C C . ALA A 1 186 ? 5.407 2.862 -22.117 1.00 95.62 186 ALA A C 1
ATOM 1509 O O . ALA A 1 186 ? 5.841 4.001 -21.969 1.00 95.62 186 ALA A O 1
ATOM 1510 N N . SER A 1 187 ? 5.254 2.313 -23.329 1.00 95.00 187 SER A N 1
ATOM 1511 C CA . SER A 1 187 ? 5.585 3.016 -24.575 1.00 95.00 187 SER A CA 1
ATOM 1512 C C . SER A 1 187 ? 4.794 4.318 -24.725 1.00 95.00 187 SER A C 1
ATOM 1514 O O . SER A 1 187 ? 5.387 5.365 -24.959 1.00 95.00 187 SER A O 1
ATOM 1516 N N . ARG A 1 188 ? 3.469 4.293 -24.525 1.00 94.19 188 ARG A N 1
ATOM 1517 C CA . ARG A 1 188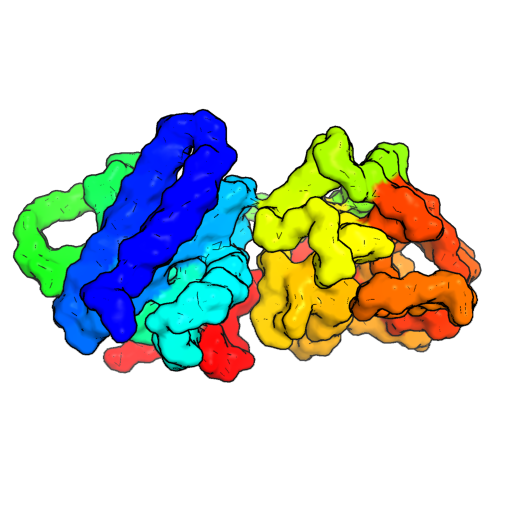 ? 2.613 5.486 -24.626 1.00 94.19 188 ARG A CA 1
ATOM 1518 C C . ARG A 1 188 ? 3.026 6.591 -23.652 1.00 94.19 188 ARG A C 1
ATOM 1520 O O . ARG A 1 188 ? 2.972 7.759 -24.030 1.00 94.19 188 ARG A O 1
ATOM 1527 N N . LEU A 1 189 ? 3.361 6.236 -22.411 1.00 91.94 189 LEU A N 1
ATOM 1528 C CA . LEU A 1 189 ? 3.783 7.190 -21.383 1.00 91.94 189 LEU A CA 1
ATOM 1529 C C . LEU A 1 189 ? 5.191 7.729 -21.671 1.00 91.94 189 LEU A C 1
ATOM 1531 O O . LEU A 1 189 ? 5.395 8.930 -21.597 1.00 91.94 189 LEU A O 1
ATOM 1535 N N . ALA A 1 190 ? 6.126 6.884 -22.107 1.00 92.06 190 ALA A N 1
ATOM 1536 C CA . ALA A 1 190 ? 7.466 7.317 -22.502 1.00 92.06 190 ALA A CA 1
ATOM 1537 C C . ALA A 1 190 ? 7.475 8.196 -23.770 1.00 92.06 190 ALA A C 1
ATOM 1539 O O . ALA A 1 190 ? 8.298 9.096 -23.891 1.00 92.06 190 ALA A O 1
ATOM 1540 N N . SER A 1 191 ? 6.549 7.980 -24.713 1.00 88.62 191 SER A N 1
ATOM 1541 C CA . SER A 1 191 ? 6.413 8.815 -25.920 1.00 88.62 191 SER A CA 1
ATOM 1542 C C . SER A 1 191 ? 5.746 10.172 -25.673 1.00 88.62 191 SER A C 1
ATOM 1544 O O . SER A 1 191 ? 5.780 11.032 -26.552 1.00 88.62 191 SER A O 1
ATOM 1546 N N . LYS A 1 192 ? 5.114 10.374 -24.511 1.00 87.25 192 LYS A N 1
ATOM 1547 C CA . LYS A 1 192 ? 4.576 11.666 -24.061 1.00 87.25 192 LYS A CA 1
ATOM 1548 C C . LYS A 1 192 ? 5.278 12.031 -22.755 1.00 87.25 192 LYS A C 1
ATOM 1550 O O . LYS A 1 192 ? 4.709 11.765 -21.698 1.00 87.25 192 LYS A O 1
ATOM 1555 N N . PRO A 1 193 ? 6.503 12.576 -22.838 1.00 80.88 193 PRO A N 1
ATOM 1556 C CA . PRO A 1 193 ? 7.410 12.641 -21.707 1.00 80.88 193 PRO A CA 1
ATOM 1557 C C . PRO A 1 193 ? 6.761 13.276 -20.479 1.00 80.88 193 PRO A C 1
ATOM 1559 O O . PRO A 1 193 ? 6.312 14.420 -20.529 1.00 80.88 193 PRO A O 1
ATOM 1562 N N . VAL A 1 194 ? 6.699 12.514 -19.391 1.00 85.25 194 VAL A N 1
ATOM 1563 C CA . VAL A 1 194 ? 6.294 12.994 -18.075 1.00 85.25 194 VAL A CA 1
ATOM 1564 C C . VAL A 1 194 ? 7.521 13.621 -17.434 1.00 85.25 194 VAL A C 1
ATOM 1566 O O . VAL A 1 194 ? 8.551 12.962 -17.288 1.00 85.25 194 VAL A O 1
ATOM 1569 N N . VAL A 1 195 ? 7.421 14.896 -17.078 1.00 85.81 195 VAL A N 1
ATOM 1570 C CA . VAL A 1 195 ? 8.487 15.632 -16.398 1.00 85.81 195 VAL A CA 1
ATOM 1571 C C . VAL A 1 195 ? 8.314 15.438 -14.898 1.00 85.81 195 VAL A C 1
ATOM 1573 O O . VAL A 1 195 ? 7.224 15.644 -14.378 1.00 85.81 195 VAL A O 1
ATOM 1576 N N . GLY A 1 196 ? 9.382 15.080 -14.186 1.00 82.19 196 GLY A N 1
ATOM 1577 C CA . GLY A 1 196 ? 9.420 14.873 -12.735 1.00 82.19 196 GLY A CA 1
ATOM 1578 C C . GLY A 1 196 ? 9.277 16.163 -11.919 1.00 82.19 196 GLY A C 1
ATOM 1579 O O . GLY A 1 196 ? 10.090 16.457 -11.047 1.00 82.19 196 GLY A O 1
ATOM 1580 N N . SER A 1 197 ? 8.269 16.972 -12.232 1.00 81.38 197 SER A N 1
ATOM 1581 C CA . SER A 1 197 ? 8.005 18.286 -11.656 1.00 81.38 197 SER A CA 1
ATOM 1582 C C . SER A 1 197 ? 6.614 18.335 -11.031 1.00 81.38 197 SER A C 1
ATOM 1584 O O . SER A 1 197 ? 5.653 17.772 -11.552 1.00 81.38 197 SER A O 1
ATOM 1586 N N . LEU A 1 198 ? 6.480 19.101 -9.945 1.00 81.38 198 LEU A N 1
ATOM 1587 C CA . LEU A 1 198 ? 5.194 19.446 -9.335 1.00 81.38 198 LEU A CA 1
ATOM 1588 C C . LEU A 1 198 ? 4.284 20.297 -10.235 1.00 81.38 198 LEU A C 1
ATOM 1590 O O . LEU A 1 198 ? 3.162 20.611 -9.847 1.00 81.38 198 LEU A O 1
ATOM 1594 N N . GLU A 1 199 ? 4.722 20.698 -11.418 1.00 85.56 199 GLU A N 1
ATOM 1595 C CA . GLU A 1 199 ? 3.865 21.360 -12.404 1.00 85.56 199 GLU A CA 1
ATOM 1596 C C . GLU A 1 199 ? 3.214 20.348 -13.358 1.00 85.56 199 GLU A C 1
ATOM 1598 O O . GLU A 1 199 ? 2.115 20.586 -13.867 1.00 85.56 199 GLU A O 1
ATOM 1603 N N . ASP A 1 200 ? 3.831 19.176 -13.530 1.00 85.94 200 ASP A N 1
ATOM 1604 C CA . ASP A 1 200 ? 3.362 18.132 -14.432 1.00 85.94 200 ASP A CA 1
ATOM 1605 C C . ASP A 1 200 ? 2.201 17.341 -13.802 1.00 85.94 200 ASP A C 1
ATOM 1607 O O . ASP A 1 200 ? 2.298 16.734 -12.730 1.00 85.94 200 ASP A O 1
ATOM 1611 N N . LYS A 1 201 ? 1.052 17.345 -14.487 1.00 89.31 201 LYS A N 1
ATOM 1612 C CA . LYS A 1 201 ? -0.166 16.666 -14.023 1.00 89.31 201 LYS A CA 1
ATOM 1613 C C . LYS A 1 201 ? -0.022 15.144 -13.998 1.00 89.31 201 LYS A C 1
ATOM 1615 O O . LYS A 1 201 ? -0.630 14.510 -13.140 1.00 89.31 201 LYS A O 1
ATOM 1620 N N . HIS A 1 202 ? 0.740 14.561 -14.919 1.00 88.50 202 HIS A N 1
ATOM 1621 C CA . HIS A 1 202 ? 0.991 13.124 -14.965 1.00 88.50 202 HIS A CA 1
ATOM 1622 C C . HIS A 1 202 ? 1.960 12.711 -13.863 1.00 88.50 202 HIS A C 1
ATOM 1624 O O . HIS A 1 202 ? 1.718 11.716 -13.186 1.00 88.50 202 HIS A O 1
ATOM 1630 N N . PHE A 1 203 ? 2.982 13.519 -13.584 1.00 87.50 203 PHE A N 1
ATOM 1631 C CA . PHE A 1 203 ? 3.870 13.240 -12.458 1.00 87.50 203 PHE A CA 1
ATOM 1632 C C . PHE A 1 203 ? 3.134 13.294 -11.114 1.00 87.50 203 PHE A C 1
ATOM 1634 O O . PHE A 1 203 ? 3.289 12.394 -10.290 1.00 87.50 203 PHE A O 1
ATOM 1641 N N . LYS A 1 204 ? 2.219 14.256 -10.921 1.00 86.88 204 LYS A N 1
ATOM 1642 C CA . LYS A 1 204 ? 1.327 14.276 -9.742 1.00 86.88 204 LYS A CA 1
ATOM 1643 C C . LYS A 1 204 ? 0.506 12.996 -9.580 1.00 86.88 204 LYS A C 1
ATOM 1645 O O . LYS A 1 204 ? 0.248 12.584 -8.452 1.00 86.88 204 LYS A O 1
ATOM 1650 N N . GLN A 1 205 ? 0.087 12.366 -10.681 1.00 89.56 205 GLN A N 1
ATOM 1651 C CA . GLN A 1 205 ? -0.630 11.087 -10.622 1.00 89.56 205 GLN A CA 1
ATOM 1652 C C . GLN A 1 205 ? 0.264 9.949 -10.119 1.00 89.56 205 GLN A C 1
ATOM 1654 O O . GLN A 1 205 ? -0.239 9.062 -9.439 1.00 89.56 205 GLN A O 1
ATOM 1659 N N . ILE A 1 206 ? 1.569 9.992 -10.399 1.00 90.38 206 ILE A N 1
ATOM 1660 C CA . ILE A 1 206 ? 2.547 9.024 -9.884 1.00 90.38 206 ILE A CA 1
ATOM 1661 C C . ILE A 1 206 ? 2.813 9.275 -8.395 1.00 90.38 206 ILE A C 1
ATOM 1663 O O . ILE A 1 206 ? 2.757 8.347 -7.592 1.00 90.38 206 ILE A O 1
ATOM 1667 N N . LEU A 1 207 ? 3.030 10.531 -7.996 1.00 87.06 207 LEU A N 1
ATOM 1668 C CA . LEU A 1 207 ? 3.274 10.894 -6.590 1.00 87.06 207 LEU A CA 1
ATOM 1669 C C . LEU A 1 207 ? 2.117 10.507 -5.662 1.00 87.06 207 LEU A C 1
ATOM 1671 O O . LEU A 1 207 ? 2.313 10.223 -4.486 1.00 87.06 207 LEU A O 1
ATOM 1675 N N . LYS A 1 208 ? 0.904 10.441 -6.206 1.00 90.44 208 LYS A N 1
ATOM 1676 C CA . LYS A 1 208 ? -0.306 10.040 -5.492 1.00 90.44 208 LYS A CA 1
ATOM 1677 C C . LYS A 1 208 ? -0.203 8.673 -4.804 1.00 90.44 208 LYS A C 1
ATOM 1679 O O . LYS A 1 208 ? -0.931 8.444 -3.844 1.00 90.44 208 LYS A O 1
ATOM 1684 N N . TYR A 1 209 ? 0.649 7.762 -5.277 1.00 92.00 209 TYR A N 1
ATOM 1685 C CA . TYR A 1 209 ? 0.832 6.460 -4.628 1.00 92.00 209 TYR A CA 1
ATOM 1686 C C . TYR A 1 209 ? 1.599 6.552 -3.297 1.00 92.00 209 TYR A C 1
ATOM 1688 O O . TYR A 1 209 ? 1.437 5.647 -2.481 1.00 92.00 209 TYR A O 1
ATOM 1696 N N . TRP A 1 210 ? 2.371 7.625 -3.080 1.00 89.25 210 TRP A N 1
ATOM 1697 C CA . TRP A 1 210 ? 3.231 7.869 -1.912 1.00 89.25 210 TRP A CA 1
ATOM 1698 C C . TRP A 1 210 ? 3.098 9.327 -1.421 1.00 89.25 210 TRP A C 1
ATOM 1700 O O . TRP A 1 210 ? 4.030 10.124 -1.548 1.00 89.25 210 TRP A O 1
ATOM 1710 N N . PRO A 1 211 ? 1.920 9.736 -0.912 1.00 82.81 211 PRO A N 1
ATOM 1711 C CA . PRO A 1 211 ? 1.631 11.142 -0.611 1.00 82.81 211 PRO A CA 1
ATOM 1712 C C . PRO A 1 211 ? 2.417 11.719 0.584 1.00 82.81 211 PRO A C 1
ATOM 1714 O O . PRO A 1 211 ? 2.383 12.929 0.807 1.00 82.81 211 PRO A O 1
ATOM 1717 N N . GLU A 1 212 ? 3.092 10.883 1.373 1.00 74.81 212 GLU A N 1
ATOM 1718 C CA . GLU A 1 212 ? 3.972 11.262 2.484 1.00 74.81 212 GLU A CA 1
ATOM 1719 C C . GLU A 1 212 ? 5.420 11.560 2.078 1.00 74.81 212 GLU A C 1
ATOM 1721 O O . GLU A 1 212 ? 6.175 12.040 2.923 1.00 74.81 212 GLU A O 1
ATOM 1726 N N . ASP A 1 213 ? 5.790 11.300 0.821 1.00 66.38 213 ASP A N 1
ATOM 1727 C CA . ASP A 1 213 ? 7.130 11.527 0.277 1.00 66.38 213 ASP A CA 1
ATOM 1728 C C . ASP A 1 213 ? 7.118 12.807 -0.593 1.00 66.38 213 ASP A C 1
ATOM 1730 O O . ASP A 1 213 ? 7.167 12.723 -1.827 1.00 66.38 213 ASP A O 1
ATOM 1734 N N . PRO A 1 214 ? 6.980 14.023 -0.008 1.00 53.97 214 PRO A N 1
ATOM 1735 C CA . PRO A 1 214 ? 6.831 15.230 -0.799 1.00 53.97 214 PRO A CA 1
ATOM 1736 C C . PRO A 1 214 ? 8.113 15.520 -1.596 1.00 53.97 214 PRO A C 1
ATOM 1738 O O . PRO A 1 214 ? 9.230 15.383 -1.080 1.00 53.97 214 PRO A O 1
ATOM 1741 N N . PRO A 1 215 ? 7.977 15.960 -2.853 1.00 48.25 215 PRO A N 1
ATOM 1742 C CA . PRO A 1 215 ? 9.109 16.412 -3.647 1.00 48.25 215 PRO A CA 1
ATOM 1743 C C . PRO A 1 215 ? 9.724 17.686 -3.056 1.00 48.25 215 PRO A C 1
ATOM 1745 O O . PRO A 1 215 ? 9.007 18.627 -2.719 1.00 48.25 215 PRO A O 1
ATOM 1748 N N . GLY A 1 216 ? 11.056 17.718 -2.966 1.00 42.53 216 GLY A N 1
ATOM 1749 C CA . GLY A 1 216 ? 11.825 18.882 -2.507 1.00 42.53 216 GLY A CA 1
ATOM 1750 C C . GLY A 1 216 ? 12.568 18.697 -1.182 1.00 42.53 216 GLY A C 1
ATOM 1751 O O . GLY A 1 216 ? 13.416 19.526 -0.865 1.00 42.53 216 GLY A O 1
ATOM 1752 N N . ASP A 1 217 ? 12.324 17.613 -0.441 1.00 43.41 217 ASP A N 1
ATOM 1753 C CA . ASP A 1 217 ? 13.211 17.237 0.661 1.00 43.41 217 ASP A CA 1
ATOM 1754 C C . ASP A 1 217 ? 14.416 16.473 0.097 1.00 43.41 217 ASP A C 1
ATOM 1756 O O . ASP A 1 217 ? 14.269 15.431 -0.543 1.00 43.41 217 ASP A O 1
ATOM 1760 N N . SER A 1 218 ? 15.617 17.020 0.290 1.00 36.75 218 SER A N 1
ATOM 1761 C CA . SER A 1 218 ? 16.887 16.501 -0.249 1.00 36.75 218 SER A CA 1
ATOM 1762 C C . SER A 1 218 ? 17.230 15.063 0.181 1.00 36.75 218 SER A C 1
ATOM 1764 O O . SER A 1 218 ? 18.160 14.467 -0.361 1.00 36.75 218 SER A O 1
ATOM 1766 N N . LEU A 1 219 ? 16.467 14.498 1.122 1.00 39.62 219 LEU A N 1
ATOM 1767 C CA . LEU A 1 219 ? 16.552 13.116 1.600 1.00 39.62 219 LEU A CA 1
ATOM 1768 C C . LEU A 1 219 ? 15.596 12.130 0.897 1.00 39.62 219 LEU A C 1
ATOM 1770 O O . LEU A 1 219 ? 15.694 10.929 1.150 1.00 39.62 219 LEU A O 1
ATOM 1774 N N . ASN A 1 220 ? 14.702 12.587 0.013 1.00 51.19 220 ASN A N 1
ATOM 1775 C CA . ASN A 1 220 ? 13.706 11.726 -0.629 1.00 51.19 220 ASN A CA 1
ATOM 1776 C C . ASN A 1 220 ? 14.215 11.124 -1.946 1.00 51.19 220 ASN A C 1
ATOM 1778 O O . ASN A 1 220 ? 14.485 11.825 -2.919 1.00 51.19 220 ASN A O 1
ATOM 1782 N N . CYS A 1 221 ? 14.211 9.793 -2.008 1.00 47.50 221 CYS A N 1
ATOM 1783 C CA . CYS A 1 221 ? 14.502 8.942 -3.171 1.00 47.50 221 CYS A CA 1
ATOM 1784 C C . CYS A 1 221 ? 13.613 9.198 -4.412 1.00 47.50 221 CYS A C 1
ATOM 1786 O O . CYS A 1 221 ? 13.825 8.592 -5.458 1.00 47.50 221 CYS A O 1
ATOM 1788 N N . PHE A 1 222 ? 12.646 10.117 -4.320 1.00 53.50 222 PHE A N 1
ATOM 1789 C CA . PHE A 1 222 ? 11.782 10.548 -5.418 1.00 53.50 222 PHE A CA 1
ATOM 1790 C C . PHE A 1 222 ? 12.410 11.589 -6.345 1.00 53.50 222 PHE A C 1
ATOM 1792 O O . PHE A 1 222 ? 12.126 11.586 -7.544 1.00 53.50 222 PHE A O 1
ATOM 1799 N N . PHE A 1 223 ? 13.233 12.496 -5.816 1.00 51.78 223 PHE A N 1
ATOM 1800 C CA . PHE A 1 223 ? 13.841 13.544 -6.629 1.00 51.78 223 PHE A CA 1
ATOM 1801 C C . PHE A 1 223 ? 15.187 13.033 -7.141 1.00 51.78 223 PHE A C 1
ATOM 1803 O O . PHE A 1 223 ? 16.093 12.777 -6.353 1.00 51.78 223 PHE A O 1
ATOM 1810 N N . ASN A 1 224 ? 15.287 12.886 -8.466 1.00 53.09 224 ASN A N 1
ATOM 1811 C CA . ASN A 1 224 ? 16.450 12.453 -9.254 1.00 53.09 224 ASN A CA 1
ATOM 1812 C C . ASN A 1 224 ? 16.585 10.951 -9.579 1.00 53.09 224 ASN A C 1
ATOM 1814 O O . ASN A 1 224 ? 17.517 10.638 -10.316 1.00 53.09 224 ASN A O 1
ATOM 1818 N N . ASP A 1 225 ? 15.683 10.048 -9.146 1.00 66.81 225 ASP A N 1
ATOM 1819 C CA . ASP A 1 225 ? 15.631 8.668 -9.686 1.00 66.81 225 ASP A CA 1
ATOM 1820 C C . ASP A 1 225 ? 14.274 7.932 -9.606 1.00 66.81 225 ASP A C 1
ATOM 1822 O O . ASP A 1 225 ? 14.149 6.822 -9.098 1.00 66.81 225 ASP A O 1
ATOM 1826 N N . TRP A 1 226 ? 13.224 8.523 -10.183 1.00 83.12 226 TRP A N 1
ATOM 1827 C CA . TRP A 1 226 ? 11.852 7.985 -10.156 1.00 83.12 226 TRP A CA 1
ATOM 1828 C C . TRP A 1 226 ? 11.560 6.881 -11.196 1.00 83.12 226 TRP A C 1
ATOM 1830 O O . TRP A 1 226 ? 10.397 6.611 -11.513 1.00 83.12 226 TRP A O 1
ATOM 1840 N N . ASN A 1 227 ? 12.590 6.209 -11.724 1.00 89.00 227 ASN A N 1
ATOM 1841 C CA . ASN A 1 227 ? 12.433 5.145 -12.724 1.00 89.00 227 ASN A CA 1
ATOM 1842 C C . ASN A 1 227 ? 11.545 3.986 -12.210 1.00 89.00 227 ASN A C 1
ATOM 1844 O O . ASN A 1 227 ? 10.652 3.525 -12.924 1.00 89.00 227 ASN A O 1
ATOM 1848 N N . ALA A 1 228 ? 11.678 3.608 -10.938 1.00 91.19 228 ALA A N 1
ATOM 1849 C CA . ALA A 1 228 ? 10.865 2.573 -10.309 1.00 91.19 228 ALA A CA 1
ATOM 1850 C C . ALA A 1 228 ? 9.418 3.029 -10.075 1.00 91.19 228 ALA A C 1
ATOM 1852 O O . ALA A 1 228 ? 8.483 2.265 -10.319 1.00 91.19 228 ALA A O 1
ATOM 1853 N N . ALA A 1 229 ? 9.209 4.294 -9.696 1.00 91.25 229 ALA A N 1
ATOM 1854 C CA . ALA A 1 229 ? 7.871 4.873 -9.575 1.00 91.25 229 ALA A CA 1
ATOM 1855 C C . ALA A 1 229 ? 7.149 4.943 -10.935 1.00 91.25 229 ALA A C 1
ATOM 1857 O O . ALA A 1 229 ? 5.954 4.654 -11.019 1.00 91.25 229 ALA A O 1
ATOM 1858 N N . PHE A 1 230 ? 7.875 5.252 -12.016 1.00 93.31 230 PHE A N 1
ATOM 1859 C CA . PHE A 1 230 ? 7.352 5.190 -13.382 1.00 93.31 230 PHE A CA 1
ATOM 1860 C C . PHE A 1 230 ? 6.936 3.768 -13.778 1.00 93.31 230 PHE A C 1
ATOM 1862 O O . PHE A 1 230 ? 5.820 3.567 -14.265 1.00 93.31 230 PHE A O 1
ATOM 1869 N N . VAL A 1 231 ? 7.795 2.769 -13.539 1.00 95.62 231 VAL A N 1
ATOM 1870 C CA . VAL A 1 231 ? 7.476 1.363 -13.839 1.00 95.62 231 VAL A CA 1
ATOM 1871 C C . VAL A 1 231 ? 6.282 0.883 -13.009 1.00 95.62 231 VAL A C 1
ATOM 1873 O O . VAL A 1 231 ? 5.379 0.241 -13.554 1.00 95.62 231 VAL A O 1
ATOM 1876 N N . TYR A 1 232 ? 6.211 1.254 -11.727 1.00 95.94 232 TYR A N 1
ATOM 1877 C CA . TYR A 1 232 ? 5.055 0.980 -10.873 1.00 95.94 232 TYR A CA 1
ATOM 1878 C C . TYR A 1 232 ? 3.771 1.580 -11.454 1.00 95.94 232 TYR A C 1
ATOM 1880 O O . TYR A 1 232 ? 2.774 0.874 -11.610 1.00 95.94 232 TYR A O 1
ATOM 1888 N N . HIS A 1 233 ? 3.798 2.854 -11.851 1.00 95.44 233 HIS A N 1
ATOM 1889 C CA . HIS A 1 233 ? 2.646 3.508 -12.470 1.00 95.44 233 HIS A CA 1
ATOM 1890 C C . HIS A 1 233 ? 2.210 2.799 -13.761 1.00 95.44 233 HIS A C 1
ATOM 1892 O O . HIS A 1 233 ? 1.022 2.530 -13.942 1.00 95.44 233 HIS A O 1
ATOM 1898 N N . CYS A 1 234 ? 3.158 2.392 -14.613 1.00 96.12 234 CYS A N 1
ATOM 1899 C CA . CYS A 1 234 ? 2.869 1.592 -15.806 1.00 96.12 234 CYS A CA 1
ATOM 1900 C C . CYS A 1 234 ? 2.191 0.253 -15.458 1.00 96.12 234 CYS A C 1
ATOM 1902 O O . CYS A 1 234 ? 1.287 -0.190 -16.176 1.00 96.12 234 CYS A O 1
ATOM 1904 N N . CYS A 1 235 ? 2.590 -0.390 -14.355 1.00 96.06 235 CYS A N 1
ATOM 1905 C CA . CYS A 1 235 ? 1.963 -1.621 -13.878 1.00 96.06 235 CYS A CA 1
ATOM 1906 C C . CYS A 1 235 ? 0.502 -1.382 -13.467 1.00 96.06 235 CYS A C 1
ATOM 1908 O O . CYS A 1 235 ? -0.393 -2.099 -13.918 1.00 96.06 235 CYS A O 1
ATOM 1910 N N . ILE A 1 236 ? 0.237 -0.348 -12.665 1.00 95.12 236 ILE A N 1
ATOM 1911 C CA . ILE A 1 236 ? -1.122 -0.032 -12.203 1.00 95.12 236 ILE A CA 1
ATOM 1912 C C . ILE A 1 236 ? -2.037 0.345 -13.378 1.00 95.12 236 ILE A C 1
ATOM 1914 O O . ILE A 1 236 ? -3.125 -0.216 -13.513 1.00 95.12 236 ILE A O 1
ATOM 1918 N N . GLU A 1 237 ? -1.577 1.211 -14.284 1.00 94.38 237 GLU A N 1
ATOM 1919 C CA . GLU A 1 237 ? -2.339 1.653 -15.463 1.00 94.38 237 GLU A CA 1
ATOM 1920 C C . GLU A 1 237 ? -2.624 0.521 -16.466 1.00 94.38 237 GLU A C 1
ATOM 1922 O O . GLU A 1 237 ? -3.602 0.566 -17.215 1.00 94.38 237 GLU A O 1
ATOM 1927 N N . SER A 1 238 ? -1.785 -0.518 -16.503 1.00 94.25 238 SER A N 1
ATOM 1928 C CA . SER A 1 238 ? -2.012 -1.696 -17.354 1.00 94.25 238 SER A CA 1
ATOM 1929 C C . SER A 1 238 ? -2.943 -2.739 -16.730 1.00 94.25 238 SER A C 1
ATOM 1931 O O . SER A 1 238 ? -3.468 -3.596 -17.449 1.00 94.25 238 SER A O 1
ATOM 1933 N N . GLY A 1 239 ? -3.226 -2.624 -15.428 1.00 92.88 239 GLY A N 1
ATOM 1934 C CA . GLY A 1 239 ? -4.144 -3.491 -14.691 1.00 92.88 239 GLY A CA 1
ATOM 1935 C C . GLY A 1 239 ? -3.467 -4.546 -13.816 1.00 92.88 239 GLY A C 1
ATOM 1936 O O . GLY A 1 239 ? -4.163 -5.425 -13.286 1.00 92.88 239 GLY A O 1
ATOM 1937 N N . PHE A 1 240 ? -2.144 -4.476 -13.629 1.00 92.62 240 PHE A N 1
ATOM 1938 C CA . PHE A 1 240 ? -1.499 -5.228 -12.558 1.00 92.62 240 PHE A CA 1
ATOM 1939 C C . PHE A 1 240 ? -1.975 -4.714 -11.204 1.00 92.62 240 PHE A C 1
ATOM 1941 O O . PHE A 1 240 ? -2.305 -3.545 -11.019 1.00 92.62 240 PHE A O 1
ATOM 1948 N N . ASN A 1 241 ? -2.028 -5.624 -10.239 1.00 90.19 241 ASN A N 1
ATOM 1949 C CA . ASN A 1 241 ? -2.427 -5.289 -8.887 1.00 90.19 241 ASN A CA 1
ATOM 1950 C C . ASN A 1 241 ? -1.221 -5.491 -7.976 1.00 90.19 241 ASN A C 1
ATOM 1952 O O . ASN A 1 241 ? -0.941 -6.625 -7.588 1.00 90.19 241 ASN A O 1
ATOM 1956 N N . LEU A 1 242 ? -0.563 -4.397 -7.607 1.00 94.06 242 LEU A N 1
ATOM 1957 C CA . LEU A 1 242 ? 0.565 -4.370 -6.679 1.00 94.06 242 LEU A CA 1
ATOM 1958 C C . LEU A 1 242 ? 0.210 -3.485 -5.469 1.00 94.06 242 LEU A C 1
ATOM 1960 O O . LEU A 1 242 ? -0.496 -2.490 -5.652 1.00 94.06 242 LEU A O 1
ATOM 1964 N N . PRO A 1 243 ? 0.621 -3.847 -4.241 1.00 95.12 243 PRO A N 1
ATOM 1965 C CA . PRO A 1 243 ? 0.629 -2.907 -3.118 1.00 95.12 243 PRO A CA 1
ATOM 1966 C C . PRO A 1 243 ? 1.746 -1.871 -3.318 1.00 95.12 243 PRO A C 1
ATOM 1968 O O . PRO A 1 243 ? 2.634 -2.089 -4.136 1.00 95.12 243 PRO A O 1
ATOM 1971 N N . VAL A 1 244 ? 1.770 -0.787 -2.538 1.00 94.12 244 VAL A N 1
ATOM 1972 C CA . VAL A 1 244 ? 2.875 0.199 -2.597 1.00 94.12 244 VAL A CA 1
ATOM 1973 C C . VAL A 1 244 ? 4.206 -0.367 -2.092 1.00 94.12 244 VAL A C 1
ATOM 1975 O O . VAL A 1 244 ? 5.278 0.111 -2.465 1.00 94.12 244 VAL A O 1
ATOM 1978 N N . ARG A 1 245 ? 4.133 -1.409 -1.260 1.00 93.19 245 ARG A N 1
ATOM 1979 C CA . ARG A 1 245 ? 5.253 -2.199 -0.754 1.00 93.19 245 ARG A CA 1
ATOM 1980 C C . ARG A 1 245 ? 4.804 -3.640 -0.585 1.00 93.19 245 ARG A C 1
ATOM 1982 O O . ARG A 1 245 ? 3.747 -3.896 -0.013 1.00 93.19 245 ARG A O 1
ATOM 1989 N N . TYR A 1 246 ? 5.606 -4.574 -1.079 1.00 93.75 246 TYR A N 1
ATOM 1990 C CA . TYR A 1 246 ? 5.365 -5.992 -0.844 1.00 93.75 246 TYR A CA 1
ATOM 1991 C C . TYR A 1 246 ? 5.791 -6.370 0.588 1.00 93.75 246 TYR A C 1
ATOM 1993 O O . TYR A 1 246 ? 6.821 -5.873 1.058 1.00 93.75 246 TYR A O 1
ATOM 2001 N N . PRO A 1 247 ? 5.046 -7.230 1.304 1.00 90.94 247 PRO A N 1
ATOM 2002 C CA . PRO A 1 247 ? 5.415 -7.633 2.655 1.00 90.94 247 PRO A CA 1
ATOM 2003 C C . PRO A 1 247 ? 6.810 -8.268 2.704 1.00 90.94 247 PRO A C 1
ATOM 2005 O O . PRO A 1 247 ? 7.192 -9.007 1.797 1.00 90.94 247 PRO A O 1
ATOM 2008 N N . ASN A 1 248 ? 7.576 -7.976 3.760 1.00 86.25 248 ASN A N 1
ATOM 2009 C CA . ASN A 1 248 ? 8.983 -8.382 3.931 1.00 86.25 248 ASN A CA 1
ATOM 2010 C C . ASN A 1 248 ? 9.989 -7.885 2.883 1.00 86.25 248 ASN A C 1
ATOM 2012 O O . ASN A 1 248 ? 11.118 -8.371 2.847 1.00 86.25 248 ASN A O 1
ATOM 2016 N N . VAL A 1 249 ? 9.627 -6.911 2.054 1.00 90.19 249 VAL A N 1
ATOM 2017 C CA . VAL A 1 249 ? 10.598 -6.203 1.212 1.00 90.19 249 VAL A CA 1
ATOM 2018 C C . VAL A 1 249 ? 11.063 -4.945 1.935 1.00 90.19 249 VAL A C 1
ATOM 2020 O O . VAL A 1 249 ? 10.276 -4.290 2.615 1.00 90.19 249 VAL A O 1
ATOM 2023 N N . SER A 1 250 ? 12.341 -4.602 1.837 1.00 87.50 250 SER A N 1
ATOM 2024 C CA . SER A 1 250 ? 12.972 -3.543 2.635 1.00 87.50 250 SER A CA 1
ATOM 2025 C C . SER A 1 250 ? 12.497 -2.141 2.249 1.00 87.50 250 SER A C 1
ATOM 2027 O O . SER A 1 250 ? 12.426 -1.260 3.101 1.00 87.50 250 SER A O 1
ATOM 2029 N N . TYR A 1 251 ? 12.136 -1.944 0.979 1.00 87.75 251 TYR A N 1
ATOM 2030 C CA . TYR A 1 251 ? 11.727 -0.655 0.417 1.00 87.75 251 TYR A CA 1
ATOM 2031 C C . TYR A 1 251 ? 10.368 -0.752 -0.280 1.00 87.75 251 TYR A C 1
ATOM 2033 O O . TYR A 1 251 ? 9.858 -1.836 -0.559 1.00 87.75 251 TYR A O 1
ATOM 2041 N N . ARG A 1 252 ? 9.783 0.405 -0.581 1.00 90.69 252 ARG A N 1
ATOM 2042 C CA . ARG A 1 252 ? 8.560 0.535 -1.382 1.00 90.69 252 ARG A CA 1
ATOM 2043 C C . ARG A 1 252 ? 8.880 0.398 -2.872 1.00 90.69 252 ARG A C 1
ATOM 2045 O O . ARG A 1 252 ? 10.015 0.618 -3.285 1.00 90.69 252 ARG A O 1
ATOM 2052 N N . PHE A 1 253 ? 7.881 0.099 -3.702 1.00 92.75 253 PHE A N 1
ATOM 2053 C CA . PHE A 1 253 ? 8.070 -0.078 -5.152 1.00 92.75 253 PHE A CA 1
ATOM 2054 C C . PHE A 1 253 ? 8.433 1.206 -5.918 1.00 92.75 253 PHE A C 1
ATOM 2056 O O . PHE A 1 253 ? 8.682 1.149 -7.120 1.00 92.75 253 PHE A O 1
ATOM 2063 N N . CYS A 1 254 ? 8.530 2.355 -5.248 1.00 89.25 254 CYS A N 1
ATOM 2064 C CA . CYS A 1 254 ? 9.206 3.531 -5.793 1.00 89.25 254 CYS A CA 1
ATOM 2065 C C . CYS A 1 254 ? 10.743 3.398 -5.806 1.00 89.25 254 CYS A C 1
ATOM 2067 O O . CYS A 1 254 ? 11.400 4.276 -6.354 1.00 89.25 254 CYS A O 1
ATOM 2069 N N . CYS A 1 255 ? 11.313 2.307 -5.273 1.00 87.19 255 CYS A N 1
ATOM 2070 C CA . CYS A 1 255 ? 12.752 2.025 -5.250 1.00 87.19 255 CYS A CA 1
ATOM 2071 C C . CYS A 1 255 ? 13.095 0.739 -6.023 1.00 87.19 255 CYS A C 1
ATOM 2073 O O . CYS A 1 255 ? 12.489 -0.305 -5.780 1.00 87.19 255 CYS A O 1
ATOM 2075 N N . VAL A 1 256 ? 14.134 0.761 -6.870 1.00 89.69 256 VAL A N 1
ATOM 2076 C CA . VAL A 1 256 ? 14.578 -0.405 -7.672 1.00 89.69 256 VAL A CA 1
ATOM 2077 C C . VAL A 1 256 ? 14.911 -1.622 -6.803 1.00 89.69 256 VAL A C 1
ATOM 2079 O O . VAL A 1 256 ? 14.519 -2.745 -7.118 1.00 89.69 256 VAL A O 1
ATOM 2082 N N . LYS A 1 257 ? 15.561 -1.407 -5.654 1.00 88.75 257 LYS A N 1
ATOM 2083 C CA . LYS A 1 257 ? 15.897 -2.479 -4.707 1.00 88.75 257 LYS A CA 1
ATOM 2084 C C . LYS A 1 257 ? 14.669 -3.258 -4.218 1.00 88.75 257 LYS A C 1
ATOM 2086 O O . LYS A 1 257 ? 14.762 -4.470 -4.044 1.00 88.75 257 LYS A O 1
ATOM 2091 N N . ALA A 1 258 ? 13.510 -2.604 -4.074 1.00 92.06 258 ALA A N 1
ATOM 2092 C CA . ALA A 1 258 ? 12.272 -3.293 -3.713 1.00 92.06 258 ALA A CA 1
ATOM 2093 C C . ALA A 1 258 ? 11.846 -4.306 -4.781 1.00 92.06 258 ALA A C 1
ATOM 2095 O O . ALA A 1 258 ? 11.423 -5.409 -4.452 1.00 92.06 258 ALA A O 1
ATOM 2096 N N . TRP A 1 259 ? 11.985 -3.946 -6.058 1.00 95.12 259 TRP A N 1
ATOM 2097 C CA . TRP A 1 259 ? 11.639 -4.816 -7.179 1.00 95.12 259 TRP A CA 1
ATOM 2098 C C . TRP A 1 259 ? 12.529 -6.055 -7.241 1.00 95.12 259 TRP A C 1
ATOM 2100 O O . TRP A 1 259 ? 12.016 -7.153 -7.441 1.00 95.12 259 TRP A O 1
ATOM 2110 N N . LEU A 1 260 ? 13.836 -5.893 -7.024 1.00 94.31 260 LEU A N 1
ATOM 2111 C CA . LEU A 1 260 ? 14.788 -7.006 -6.986 1.00 94.31 260 LEU A CA 1
ATOM 2112 C C . LEU A 1 260 ? 14.521 -7.945 -5.806 1.00 94.31 260 LEU A C 1
ATOM 2114 O O . LEU A 1 260 ? 14.378 -9.151 -5.999 1.00 94.31 260 LEU A O 1
ATOM 2118 N N . GLU A 1 261 ? 14.405 -7.3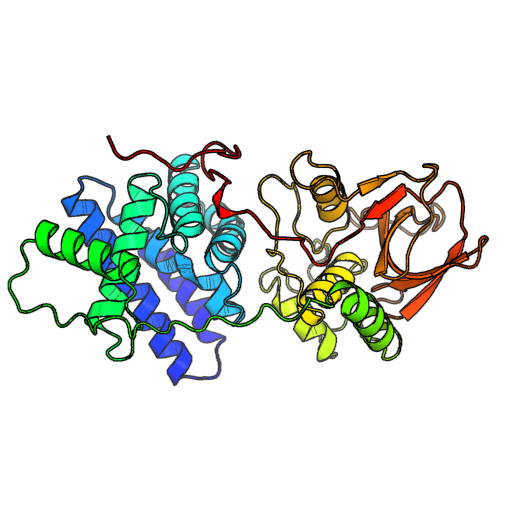90 -4.595 1.00 93.81 261 GLU A N 1
ATOM 2119 C CA . GLU A 1 261 ? 14.111 -8.171 -3.391 1.00 93.81 261 GLU A CA 1
ATOM 2120 C C . GLU A 1 261 ? 12.793 -8.928 -3.517 1.00 93.81 261 GLU A C 1
ATOM 2122 O O . GLU A 1 261 ? 12.719 -10.075 -3.097 1.00 93.81 261 GLU A O 1
ATOM 2127 N N . TRP A 1 262 ? 11.772 -8.301 -4.104 1.00 94.81 262 TRP A N 1
ATOM 2128 C CA . TRP A 1 262 ? 10.470 -8.905 -4.353 1.00 94.81 262 TRP A CA 1
ATOM 2129 C C . TRP A 1 262 ? 10.527 -10.029 -5.393 1.00 94.81 262 TRP A C 1
ATOM 2131 O O . TRP A 1 262 ? 9.998 -11.113 -5.153 1.00 94.81 262 TRP A O 1
ATOM 2141 N N . ALA A 1 263 ? 11.159 -9.789 -6.542 1.00 95.94 263 ALA A N 1
ATOM 2142 C CA . ALA A 1 263 ? 11.096 -10.698 -7.682 1.00 95.94 263 ALA A CA 1
ATOM 2143 C C . ALA A 1 263 ? 11.885 -12.005 -7.479 1.00 95.94 263 ALA A C 1
ATOM 2145 O O . ALA A 1 263 ? 11.557 -13.005 -8.115 1.00 95.94 263 ALA A O 1
ATOM 2146 N N . ILE A 1 264 ? 12.894 -12.012 -6.599 1.00 95.12 264 ILE A N 1
ATOM 2147 C CA . ILE A 1 264 ? 13.727 -13.193 -6.292 1.00 95.12 264 ILE A CA 1
ATOM 2148 C C . ILE A 1 264 ? 13.076 -14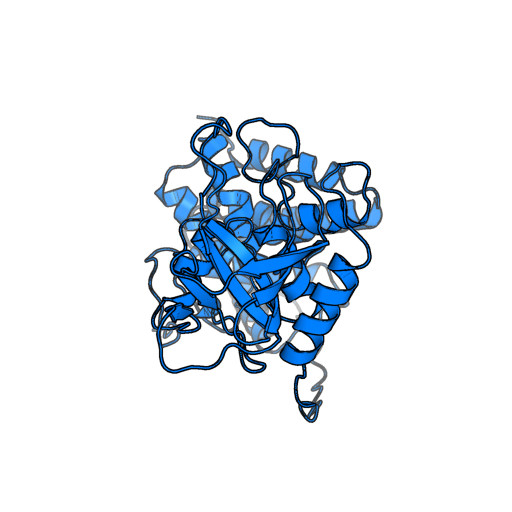.117 -5.250 1.00 95.12 264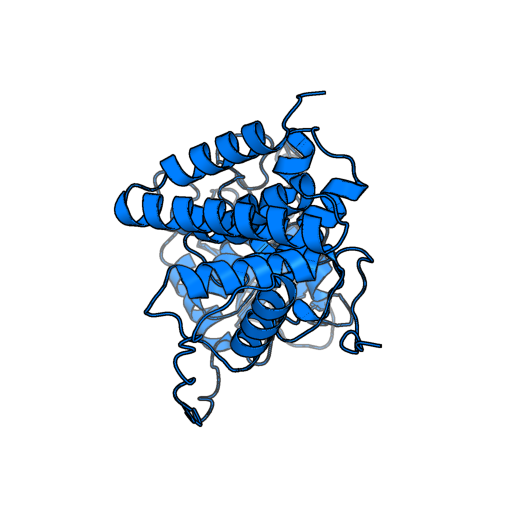 ILE A C 1
ATOM 2150 O O . ILE A 1 264 ? 13.464 -15.278 -5.124 1.00 95.12 264 ILE A O 1
ATOM 2154 N N . ARG A 1 265 ? 12.085 -13.636 -4.486 1.00 90.44 265 ARG A N 1
ATOM 2155 C CA . ARG A 1 265 ? 11.464 -14.438 -3.418 1.00 90.44 265 ARG A CA 1
ATOM 2156 C C . ARG A 1 265 ? 10.873 -15.720 -3.991 1.00 90.44 265 ARG A C 1
ATOM 2158 O O . ARG A 1 265 ? 10.232 -15.677 -5.034 1.00 90.44 265 ARG A O 1
ATOM 2165 N N . SER A 1 266 ? 11.038 -16.838 -3.291 1.00 89.00 266 SER A N 1
ATOM 2166 C CA . SER A 1 266 ? 10.603 -18.165 -3.752 1.00 89.00 266 SER A CA 1
ATOM 2167 C C . SER A 1 266 ? 9.123 -18.236 -4.135 1.00 89.00 266 SER A C 1
ATOM 2169 O O . SER A 1 266 ? 8.758 -18.922 -5.081 1.00 89.00 266 SER A O 1
ATOM 2171 N N . GLU A 1 267 ? 8.275 -17.509 -3.413 1.00 85.50 267 GLU A N 1
ATOM 2172 C CA . GLU A 1 267 ? 6.830 -17.442 -3.624 1.00 85.50 267 GLU A CA 1
ATOM 2173 C C . GLU A 1 267 ? 6.419 -16.512 -4.778 1.00 85.50 267 GLU A C 1
ATOM 2175 O O . GLU A 1 267 ? 5.273 -16.549 -5.217 1.00 85.50 267 GLU A O 1
ATOM 2180 N N . VAL A 1 268 ? 7.343 -15.679 -5.268 1.00 90.81 268 VAL A N 1
ATOM 2181 C CA . VAL A 1 268 ? 7.137 -14.748 -6.387 1.00 90.81 268 VAL A CA 1
ATOM 2182 C C . VAL A 1 268 ? 7.826 -15.282 -7.643 1.00 90.81 268 VAL A C 1
ATOM 2184 O O . VAL A 1 268 ? 7.165 -15.496 -8.654 1.00 90.81 268 VAL A O 1
ATOM 2187 N N . ASN A 1 269 ? 9.137 -15.524 -7.560 1.00 92.38 269 ASN A N 1
ATOM 2188 C CA . ASN A 1 269 ? 9.986 -16.147 -8.574 1.00 92.38 269 ASN A CA 1
ATOM 2189 C C . ASN A 1 269 ? 9.795 -15.570 -9.991 1.00 92.38 269 ASN A C 1
ATOM 2191 O O . ASN A 1 269 ? 9.524 -16.291 -10.952 1.00 92.38 269 ASN A O 1
ATOM 2195 N N . LEU A 1 270 ? 9.905 -14.245 -10.110 1.00 94.75 270 LEU A N 1
ATOM 2196 C CA . LEU A 1 270 ? 9.744 -13.510 -11.373 1.00 94.75 270 LEU A CA 1
ATOM 2197 C C . LEU A 1 270 ? 11.067 -12.956 -11.916 1.00 94.75 270 LEU A C 1
ATOM 2199 O O . LEU A 1 270 ? 11.078 -12.372 -13.001 1.00 94.75 270 LEU A O 1
ATOM 2203 N N . PHE A 1 271 ? 12.164 -13.091 -11.165 1.00 95.94 271 PHE A N 1
ATOM 2204 C CA . PHE A 1 271 ? 13.476 -12.597 -11.566 1.00 95.94 271 PHE A CA 1
ATOM 2205 C C . PHE A 1 271 ? 14.233 -13.617 -12.421 1.00 95.94 271 PHE A C 1
ATOM 2207 O O . PHE A 1 271 ? 14.406 -14.770 -12.036 1.00 95.94 271 PHE A O 1
ATOM 2214 N N . ILE A 1 272 ? 14.733 -13.158 -13.564 1.00 95.19 272 ILE A N 1
ATOM 2215 C CA . ILE A 1 272 ? 15.585 -13.906 -14.484 1.00 95.19 272 ILE A CA 1
ATOM 2216 C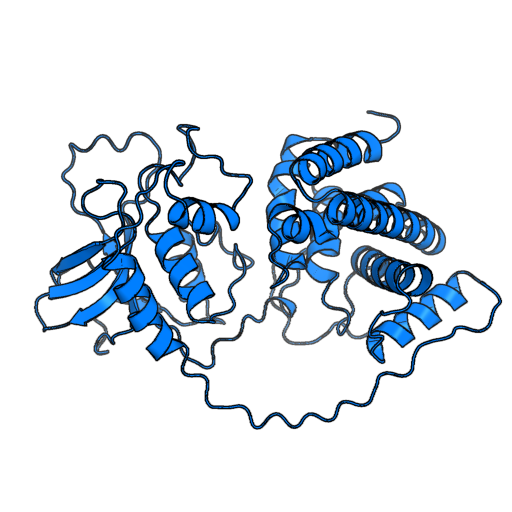 C . ILE A 1 272 ? 16.956 -13.218 -14.491 1.00 95.19 272 ILE A C 1
ATOM 2218 O O . ILE A 1 272 ? 17.060 -12.099 -15.006 1.00 95.19 272 ILE A O 1
ATOM 2222 N N . PRO A 1 273 ? 18.005 -13.842 -13.927 1.00 94.81 273 PRO A N 1
ATOM 2223 C CA . PRO A 1 273 ? 19.356 -13.292 -13.967 1.00 94.81 273 PRO A CA 1
ATOM 2224 C C . PRO A 1 273 ? 19.859 -13.097 -15.400 1.00 94.81 273 PRO A C 1
ATOM 2226 O O . PRO A 1 273 ? 19.538 -13.872 -16.305 1.00 94.81 273 PRO A O 1
ATOM 2229 N N . TYR A 1 274 ? 20.681 -12.070 -15.610 1.00 92.50 274 TYR A N 1
ATOM 2230 C CA . TYR A 1 274 ? 21.381 -11.904 -16.881 1.00 92.50 274 TYR A CA 1
ATOM 2231 C C . TYR A 1 274 ? 22.309 -13.099 -17.164 1.00 92.50 274 TYR A C 1
ATOM 2233 O O . TYR A 1 274 ? 22.944 -13.631 -16.255 1.00 92.50 274 TYR A O 1
ATOM 2241 N N . GLY A 1 275 ? 22.389 -13.519 -18.429 1.00 86.56 275 GLY A N 1
ATOM 2242 C CA . GLY A 1 275 ? 23.198 -14.666 -18.860 1.00 86.56 275 GLY A CA 1
ATOM 2243 C C . GLY A 1 275 ? 22.496 -16.028 -18.789 1.00 86.56 275 GLY A C 1
ATOM 2244 O O . GLY A 1 275 ? 23.087 -17.021 -19.200 1.00 86.56 275 GLY A O 1
ATOM 2245 N N . CYS A 1 276 ? 21.249 -16.100 -18.314 1.00 86.25 276 CYS A N 1
ATOM 2246 C CA . CYS A 1 276 ? 20.423 -17.296 -18.494 1.00 86.25 276 CYS A CA 1
ATOM 2247 C C . CYS A 1 276 ? 20.010 -17.473 -19.968 1.00 86.25 276 CYS A C 1
ATOM 2249 O O . CYS A 1 276 ? 19.799 -16.485 -20.672 1.00 86.25 276 CYS A O 1
ATOM 2251 N N . ASP A 1 277 ? 19.791 -18.722 -20.401 1.00 79.62 277 ASP A N 1
ATOM 2252 C CA . ASP A 1 277 ? 19.318 -19.098 -21.750 1.00 79.62 277 ASP A CA 1
ATOM 2253 C C . ASP A 1 277 ? 17.830 -18.751 -21.990 1.00 79.62 277 ASP A C 1
ATOM 2255 O O . ASP A 1 277 ? 17.050 -19.533 -22.537 1.00 79.62 277 ASP A O 1
ATOM 2259 N N . ILE A 1 278 ? 17.392 -17.576 -21.538 1.00 79.38 278 ILE A N 1
ATOM 2260 C CA . ILE A 1 278 ? 16.032 -17.073 -21.710 1.00 79.38 278 ILE A CA 1
ATOM 2261 C C . ILE A 1 278 ? 16.097 -15.771 -22.496 1.00 79.38 278 ILE A C 1
ATOM 2263 O O . ILE A 1 278 ? 16.729 -14.801 -22.084 1.00 79.38 278 ILE A O 1
ATOM 2267 N N . VAL A 1 279 ? 15.382 -15.738 -23.620 1.00 81.69 279 VAL A N 1
ATOM 2268 C CA . VAL A 1 279 ? 15.297 -14.544 -24.462 1.00 81.69 279 VAL A CA 1
ATOM 2269 C C . VAL A 1 279 ? 14.424 -13.486 -23.767 1.00 81.69 279 VAL A C 1
ATOM 2271 O O . VAL A 1 279 ? 13.301 -13.803 -23.345 1.00 81.69 279 VAL A O 1
ATOM 2274 N N . PRO A 1 280 ? 14.901 -12.235 -23.640 1.00 85.94 280 PRO A N 1
ATOM 2275 C CA . PRO A 1 280 ? 14.104 -11.125 -23.130 1.00 85.94 280 PRO A CA 1
ATOM 2276 C C . PRO A 1 280 ? 12.871 -10.875 -23.997 1.00 85.94 280 PRO A C 1
ATOM 2278 O O . PRO A 1 280 ? 12.912 -10.993 -25.222 1.00 85.94 280 PRO A O 1
ATOM 2281 N N . MET A 1 281 ? 11.765 -10.507 -23.365 1.00 90.88 281 MET A N 1
ATOM 2282 C CA . MET A 1 281 ? 10.483 -10.296 -24.021 1.00 90.88 281 MET A CA 1
ATOM 2283 C C . MET A 1 281 ? 10.028 -8.851 -23.873 1.00 90.88 281 MET A C 1
ATOM 2285 O O . MET A 1 281 ? 10.289 -8.173 -22.881 1.00 90.88 281 MET A O 1
ATOM 2289 N N . LYS A 1 282 ? 9.268 -8.381 -24.863 1.00 93.56 282 LYS A N 1
ATOM 2290 C CA . LYS A 1 282 ? 8.535 -7.123 -24.749 1.00 93.56 282 LYS A CA 1
ATOM 2291 C C . LYS A 1 282 ? 7.617 -7.166 -23.522 1.00 93.56 282 LYS A C 1
ATOM 2293 O O . LYS A 1 282 ? 6.783 -8.061 -23.411 1.00 93.56 282 LYS A O 1
ATOM 2298 N N . GLY A 1 283 ? 7.735 -6.165 -22.654 1.00 94.44 283 GLY A N 1
ATOM 2299 C CA . GLY A 1 283 ? 7.025 -6.090 -21.378 1.00 94.44 283 GLY A CA 1
ATOM 2300 C C . GLY A 1 283 ? 7.794 -6.661 -20.188 1.00 94.44 283 GLY A C 1
ATOM 2301 O O . GLY A 1 283 ? 7.318 -6.506 -19.067 1.00 94.44 283 GLY A O 1
ATOM 2302 N N . ASP A 1 284 ? 8.973 -7.256 -20.390 1.00 95.88 284 ASP A N 1
ATOM 2303 C CA . ASP A 1 284 ? 9.892 -7.499 -19.280 1.00 95.88 284 ASP A CA 1
ATOM 2304 C C . ASP A 1 284 ? 10.346 -6.168 -18.682 1.00 95.88 284 ASP A C 1
ATOM 2306 O O . ASP A 1 284 ? 10.450 -5.149 -19.368 1.00 95.88 284 ASP A O 1
ATOM 2310 N N . ILE A 1 285 ? 10.644 -6.175 -17.393 1.00 97.19 285 ILE A N 1
ATOM 2311 C CA . ILE A 1 285 ? 11.283 -5.053 -16.721 1.00 97.19 285 ILE A CA 1
ATOM 2312 C C . ILE A 1 285 ? 12.785 -5.335 -16.710 1.00 97.19 285 ILE A C 1
ATOM 2314 O O . ILE A 1 285 ? 13.232 -6.264 -16.043 1.00 97.19 285 ILE A O 1
ATOM 2318 N N . LEU A 1 286 ? 13.560 -4.547 -17.451 1.00 96.12 286 LEU A N 1
ATOM 2319 C CA . LEU A 1 286 ? 15.019 -4.602 -17.445 1.00 96.12 286 LEU A CA 1
ATOM 2320 C C . LEU A 1 286 ? 15.541 -3.930 -16.174 1.00 96.12 286 LEU A C 1
ATOM 2322 O O . LEU A 1 286 ? 15.118 -2.815 -15.873 1.00 96.12 286 LEU A O 1
ATOM 2326 N N . VAL A 1 287 ? 16.483 -4.566 -15.476 1.00 95.00 287 VAL A N 1
ATOM 2327 C CA . VAL A 1 287 ? 17.224 -3.966 -14.357 1.00 95.00 287 VAL A CA 1
ATOM 2328 C C . VAL A 1 287 ? 18.714 -3.959 -14.693 1.00 95.00 287 VAL A C 1
ATOM 2330 O O . VAL A 1 287 ? 19.264 -4.979 -15.111 1.00 95.00 287 VAL A O 1
ATOM 2333 N N . TYR A 1 288 ? 19.378 -2.816 -14.535 1.00 92.06 288 TYR A N 1
ATOM 2334 C CA . TYR A 1 288 ? 20.771 -2.623 -14.952 1.00 92.06 288 TYR A CA 1
ATOM 2335 C C . TYR A 1 288 ? 21.497 -1.606 -14.071 1.00 92.06 288 TYR A C 1
ATOM 2337 O O . TYR A 1 288 ? 20.873 -0.768 -13.425 1.00 92.06 288 TYR A O 1
ATOM 2345 N N . LYS A 1 289 ? 22.828 -1.674 -14.044 1.00 88.31 289 LYS A N 1
ATOM 2346 C CA . LYS A 1 289 ? 23.687 -0.682 -13.389 1.00 88.31 289 LYS A CA 1
ATOM 2347 C C . LYS A 1 289 ? 23.940 0.486 -14.330 1.00 88.31 289 LYS A C 1
ATOM 2349 O O . LYS A 1 289 ? 24.239 0.284 -15.507 1.00 88.31 289 LYS A O 1
ATOM 2354 N N . ASN A 1 290 ? 23.857 1.704 -13.811 1.00 74.50 290 ASN A N 1
ATOM 2355 C CA . ASN A 1 290 ? 24.278 2.878 -14.559 1.00 74.50 290 ASN A CA 1
ATOM 2356 C C . ASN A 1 290 ? 25.789 3.107 -14.397 1.00 74.50 290 ASN A C 1
ATOM 2358 O O . ASN A 1 290 ? 26.275 3.257 -13.281 1.00 74.50 290 ASN A O 1
ATOM 2362 N N . ASN A 1 291 ? 26.514 3.202 -15.514 1.00 60.50 291 ASN A N 1
ATOM 2363 C CA . ASN A 1 291 ? 27.942 3.543 -15.552 1.00 60.50 291 ASN A CA 1
ATOM 2364 C C . ASN A 1 291 ? 28.169 5.048 -15.750 1.00 60.50 291 ASN A C 1
ATOM 2366 O O . ASN A 1 291 ? 29.144 5.449 -16.389 1.00 60.50 291 ASN A O 1
ATOM 2370 N N . ALA A 1 292 ? 27.271 5.900 -15.247 1.00 52.50 292 ALA A N 1
ATOM 2371 C CA . ALA A 1 292 ? 27.578 7.318 -15.135 1.00 52.50 292 ALA A CA 1
ATOM 2372 C C . ALA A 1 292 ? 28.861 7.420 -14.304 1.00 52.50 292 ALA A C 1
ATOM 2374 O O . ALA A 1 292 ? 28.885 6.985 -13.154 1.00 52.50 292 ALA A O 1
ATOM 2375 N N . GLY A 1 293 ? 29.947 7.866 -14.944 1.00 41.84 293 GLY A N 1
ATOM 2376 C CA . GLY A 1 293 ? 31.289 7.830 -14.380 1.00 41.84 293 GLY A CA 1
ATOM 2377 C C . GLY A 1 293 ? 31.334 8.401 -12.966 1.00 41.84 293 GLY A C 1
ATOM 2378 O O . GLY A 1 293 ? 30.470 9.179 -12.564 1.00 41.84 293 GLY A O 1
ATOM 2379 N N . SER A 1 294 ? 32.382 8.027 -12.243 1.00 36.78 294 SER A N 1
ATOM 2380 C CA . SER A 1 294 ? 32.779 8.413 -10.882 1.00 36.78 294 SER A CA 1
ATOM 2381 C C . SER A 1 294 ? 32.937 9.931 -10.622 1.00 36.78 294 SER A C 1
ATOM 2383 O O . SER A 1 294 ? 33.820 10.343 -9.877 1.00 36.78 294 SER A O 1
ATOM 2385 N N . GLY A 1 295 ? 32.128 10.775 -11.262 1.00 38.12 295 GLY A N 1
ATOM 2386 C CA . GLY A 1 295 ? 32.091 12.230 -11.176 1.00 38.12 295 GLY A CA 1
ATOM 2387 C C . GLY A 1 295 ? 30.679 12.834 -11.233 1.00 38.12 295 GLY A C 1
ATOM 2388 O O . GLY A 1 295 ? 30.551 14.042 -11.054 1.00 38.12 295 GLY A O 1
ATOM 2389 N N . ALA A 1 296 ? 29.608 12.046 -11.411 1.00 41.19 296 ALA A N 1
ATOM 2390 C CA . ALA A 1 296 ? 28.304 12.484 -10.921 1.00 41.19 296 ALA A CA 1
ATOM 2391 C C . ALA A 1 296 ? 28.374 12.359 -9.399 1.00 41.19 296 ALA A C 1
ATOM 2393 O O . ALA A 1 296 ? 28.413 11.245 -8.880 1.00 41.19 296 ALA A O 1
ATOM 2394 N N . ASN A 1 297 ? 28.480 13.483 -8.685 1.00 38.06 297 ASN A N 1
ATOM 2395 C CA . ASN A 1 297 ? 28.314 13.484 -7.238 1.00 38.06 297 ASN A CA 1
ATOM 2396 C C . ASN A 1 297 ? 26.999 12.753 -6.938 1.00 38.06 297 ASN A C 1
ATOM 2398 O O . ASN A 1 297 ? 25.924 13.316 -7.149 1.00 38.06 297 ASN A O 1
ATOM 2402 N N . LEU A 1 298 ? 27.089 11.505 -6.468 1.00 44.31 298 LEU A N 1
ATOM 2403 C CA . LEU A 1 298 ? 26.010 10.789 -5.800 1.00 44.31 298 LEU A CA 1
ATOM 2404 C C . LEU A 1 298 ? 25.769 11.529 -4.483 1.00 44.31 298 LEU A C 1
ATOM 2406 O O . LEU A 1 298 ? 26.132 11.067 -3.404 1.00 44.31 298 LEU A O 1
ATOM 2410 N N . VAL A 1 299 ? 25.247 12.751 -4.571 1.00 41.25 299 VAL A N 1
ATOM 2411 C CA . VAL A 1 299 ? 24.748 13.459 -3.408 1.00 41.25 299 VAL A CA 1
ATOM 2412 C C . VAL A 1 299 ? 23.513 12.668 -3.002 1.00 41.25 299 VAL A C 1
ATOM 2414 O O . VAL A 1 299 ? 22.516 12.662 -3.716 1.00 41.25 299 VAL A O 1
ATOM 2417 N N . ASN A 1 300 ? 23.629 11.968 -1.875 1.00 41.59 300 ASN A N 1
ATOM 2418 C CA . ASN A 1 300 ? 22.565 11.249 -1.175 1.00 41.59 300 ASN A CA 1
ATOM 2419 C C . ASN A 1 300 ? 22.145 9.904 -1.793 1.00 41.59 300 ASN A C 1
ATOM 2421 O O . ASN A 1 300 ? 21.187 9.836 -2.548 1.00 41.59 300 ASN A O 1
ATOM 2425 N N . ASN A 1 301 ? 22.787 8.811 -1.357 1.00 43.50 301 ASN A N 1
ATOM 2426 C CA . ASN A 1 301 ? 22.158 7.486 -1.187 1.00 43.50 301 ASN A CA 1
ATOM 2427 C C . ASN A 1 301 ? 21.391 6.879 -2.393 1.00 43.50 301 ASN A C 1
ATOM 2429 O O . ASN A 1 301 ? 20.555 5.995 -2.200 1.00 43.50 301 ASN A O 1
ATOM 2433 N N . GLN A 1 302 ? 21.647 7.332 -3.624 1.00 51.22 302 GLN A N 1
ATOM 2434 C CA . GLN A 1 302 ? 20.986 6.809 -4.819 1.00 51.22 302 GLN A CA 1
ATOM 2435 C C . GLN A 1 302 ? 21.488 5.405 -5.147 1.00 51.22 302 GLN A C 1
ATOM 2437 O O . GLN A 1 302 ? 22.694 5.153 -5.182 1.00 51.22 302 GLN A O 1
ATOM 2442 N N . SER A 1 303 ? 20.540 4.499 -5.398 1.00 54.91 303 SER A N 1
ATOM 2443 C CA . SER A 1 303 ? 20.822 3.162 -5.921 1.00 54.91 303 SER A CA 1
ATOM 2444 C C . SER A 1 303 ? 21.521 3.310 -7.279 1.00 54.91 303 SER A C 1
ATOM 2446 O O . SER A 1 303 ? 20.999 4.022 -8.136 1.00 54.91 303 SER A O 1
ATOM 2448 N N . PRO A 1 304 ? 22.674 2.664 -7.525 1.00 69.25 304 PRO A N 1
ATOM 2449 C CA . PRO A 1 304 ? 23.281 2.648 -8.858 1.00 69.25 304 PRO A CA 1
ATOM 2450 C C . PRO A 1 304 ? 22.431 1.871 -9.878 1.00 69.25 304 PRO A C 1
ATOM 2452 O O . PRO A 1 304 ? 22.680 1.946 -11.085 1.00 69.25 304 PRO A O 1
ATOM 2455 N N . GLU A 1 305 ? 21.461 1.084 -9.403 1.00 84.56 305 GLU A N 1
ATOM 2456 C CA . GLU A 1 305 ? 20.546 0.307 -10.223 1.00 84.56 305 GLU A CA 1
ATOM 2457 C C . GLU A 1 305 ? 19.406 1.157 -10.782 1.00 84.56 305 GLU A C 1
ATOM 2459 O O . GLU A 1 305 ? 18.757 1.923 -10.074 1.00 84.56 305 GLU A O 1
ATOM 2464 N N . ARG A 1 306 ? 19.108 0.927 -12.057 1.00 88.94 306 ARG A N 1
ATOM 2465 C CA . ARG A 1 306 ? 17.986 1.503 -12.791 1.00 88.94 306 ARG A CA 1
ATOM 2466 C C . ARG A 1 306 ? 17.089 0.418 -13.334 1.00 88.94 306 ARG A C 1
ATOM 2468 O O . ARG A 1 306 ? 17.498 -0.738 -13.471 1.00 88.94 306 ARG A O 1
ATOM 2475 N N . MET A 1 307 ? 15.874 0.810 -13.694 1.00 92.88 307 MET A N 1
ATOM 2476 C CA . MET A 1 307 ? 14.932 -0.090 -14.335 1.00 92.88 307 MET A CA 1
ATOM 2477 C C . MET A 1 307 ? 14.066 0.596 -15.386 1.00 92.88 307 MET A C 1
ATOM 2479 O O . MET A 1 307 ? 13.745 1.778 -15.279 1.00 92.88 307 MET A O 1
ATOM 2483 N N . GLY A 1 308 ? 13.632 -0.176 -16.376 1.00 95.19 308 GLY A N 1
ATOM 2484 C CA . GLY A 1 308 ? 12.682 0.272 -17.390 1.00 95.19 308 GLY A CA 1
ATOM 2485 C C . GLY A 1 308 ? 11.964 -0.893 -18.056 1.00 95.19 308 GLY A C 1
ATOM 2486 O O . GLY A 1 308 ? 12.362 -2.047 -17.920 1.00 95.19 308 GLY A O 1
ATOM 2487 N N . VAL A 1 309 ? 10.878 -0.599 -18.765 1.00 97.19 309 VAL A N 1
ATOM 2488 C CA . VAL A 1 309 ? 10.061 -1.625 -19.432 1.00 97.19 309 VAL A CA 1
ATOM 2489 C C . VAL A 1 309 ? 10.587 -1.864 -20.840 1.00 97.19 309 VAL A C 1
ATOM 2491 O O . VAL A 1 309 ? 10.610 -0.936 -21.645 1.00 97.19 309 VAL A O 1
ATOM 2494 N N . VAL A 1 310 ? 10.954 -3.101 -21.162 1.00 96.56 310 VAL A N 1
ATOM 2495 C CA . VAL A 1 310 ? 11.431 -3.513 -22.486 1.00 96.56 310 VAL A CA 1
ATOM 2496 C C . VAL A 1 310 ? 10.327 -3.329 -23.525 1.00 96.56 310 VAL A C 1
ATOM 2498 O O . VAL A 1 310 ? 9.246 -3.916 -23.438 1.00 96.56 310 VAL A O 1
ATOM 2501 N N . LEU A 1 311 ? 10.607 -2.518 -24.540 1.00 95.88 311 LEU A N 1
ATOM 2502 C CA . LEU A 1 311 ? 9.733 -2.272 -25.686 1.00 95.88 311 LEU A CA 1
ATOM 2503 C C . LEU A 1 311 ? 10.149 -3.106 -26.899 1.00 95.88 311 LEU A C 1
ATOM 2505 O O . LEU A 1 311 ? 9.275 -3.554 -27.651 1.00 95.88 311 LEU A O 1
ATOM 2509 N N . ASN A 1 312 ? 11.459 -3.308 -27.060 1.00 95.06 312 ASN A N 1
ATOM 2510 C CA . ASN A 1 312 ? 12.084 -4.036 -28.157 1.00 95.06 312 ASN A CA 1
ATOM 2511 C C . ASN A 1 312 ? 13.503 -4.499 -27.773 1.00 95.06 312 ASN A C 1
ATOM 2513 O O . ASN A 1 312 ? 14.133 -3.917 -26.888 1.00 95.06 312 ASN A O 1
ATOM 2517 N N . PHE A 1 313 ? 14.011 -5.519 -28.462 1.00 93.88 313 PHE A N 1
ATOM 2518 C CA . PHE A 1 313 ? 15.378 -6.017 -28.316 1.00 93.88 313 PHE A CA 1
ATOM 2519 C C . PHE A 1 313 ? 15.886 -6.535 -29.665 1.00 93.88 313 PHE A C 1
ATOM 2521 O O . PHE A 1 313 ? 15.236 -7.375 -30.283 1.00 93.88 313 PHE A O 1
ATOM 2528 N N . ASN A 1 314 ? 17.039 -6.039 -30.122 1.00 91.88 314 ASN A N 1
ATOM 2529 C CA . ASN A 1 314 ? 17.616 -6.397 -31.427 1.00 91.88 314 ASN A CA 1
ATOM 2530 C C . ASN A 1 314 ? 18.867 -7.296 -31.336 1.00 91.88 314 ASN A C 1
ATOM 2532 O O . ASN A 1 314 ? 19.523 -7.523 -32.349 1.00 91.88 314 ASN A O 1
ATOM 2536 N N . GLY A 1 315 ? 19.210 -7.789 -30.141 1.00 89.31 315 GLY A N 1
ATOM 2537 C CA . GLY A 1 315 ? 20.431 -8.559 -29.876 1.00 89.31 315 GLY A CA 1
ATOM 2538 C C . GLY A 1 315 ? 21.553 -7.726 -29.249 1.00 89.31 315 GLY A C 1
ATOM 2539 O O . GLY A 1 315 ? 22.204 -8.181 -28.309 1.00 89.31 315 GLY A O 1
ATOM 2540 N N . GLU A 1 316 ? 21.737 -6.488 -29.706 1.00 92.06 316 GLU A N 1
ATOM 2541 C CA . GLU A 1 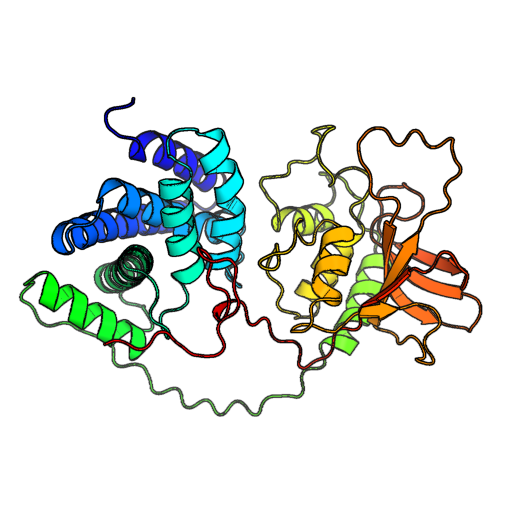316 ? 22.799 -5.589 -29.231 1.00 92.06 316 GLU A CA 1
ATOM 2542 C C . GLU A 1 316 ? 22.293 -4.513 -28.267 1.00 92.06 316 GLU A C 1
ATOM 2544 O O . GLU A 1 316 ? 23.022 -4.092 -27.368 1.00 92.06 316 GLU A O 1
ATOM 2549 N N . PHE A 1 317 ? 21.051 -4.066 -28.442 1.00 93.75 317 PHE A N 1
ATOM 2550 C CA . PHE A 1 317 ? 20.440 -2.987 -27.677 1.00 93.75 317 PHE A CA 1
ATOM 2551 C C . PHE A 1 317 ? 19.006 -3.327 -27.274 1.00 93.75 317 PHE A C 1
ATOM 2553 O O . PHE A 1 317 ? 18.234 -3.917 -28.038 1.00 93.75 317 PHE A O 1
ATOM 2560 N N . PHE A 1 318 ? 18.653 -2.899 -26.067 1.00 94.38 318 PHE A N 1
ATOM 2561 C CA . PHE A 1 318 ? 17.296 -2.844 -25.550 1.00 94.38 318 PHE A CA 1
ATOM 2562 C C . PHE A 1 318 ? 16.727 -1.451 -25.770 1.00 94.38 318 PHE A C 1
ATOM 2564 O O . PHE A 1 318 ? 17.329 -0.470 -25.342 1.00 94.38 318 PHE A O 1
ATOM 2571 N N . GLU A 1 319 ? 15.537 -1.367 -26.354 1.00 95.44 319 GLU A N 1
ATOM 2572 C CA . GLU A 1 319 ? 14.725 -0.154 -26.277 1.00 95.44 319 GLU A CA 1
ATOM 2573 C C . GLU A 1 319 ? 13.815 -0.284 -25.059 1.00 95.44 319 GLU A C 1
ATOM 2575 O O . GLU A 1 319 ? 13.011 -1.219 -24.984 1.00 95.44 319 GLU A O 1
ATOM 2580 N N . ILE A 1 320 ? 13.936 0.632 -24.100 1.00 95.44 320 ILE A N 1
ATOM 2581 C CA . ILE A 1 320 ? 13.164 0.611 -22.856 1.00 95.44 320 ILE A CA 1
ATOM 2582 C C . ILE A 1 320 ? 12.382 1.905 -22.658 1.00 95.44 320 ILE A C 1
ATOM 2584 O O . ILE A 1 320 ? 12.837 2.976 -23.038 1.00 95.44 320 ILE A O 1
ATOM 2588 N N . ALA A 1 321 ? 11.219 1.817 -22.021 1.00 95.12 321 ALA A N 1
ATOM 2589 C CA . ALA A 1 321 ? 10.545 2.962 -21.421 1.00 95.12 321 ALA A CA 1
ATOM 2590 C C . ALA A 1 321 ? 11.069 3.155 -19.991 1.00 95.12 321 ALA A C 1
ATOM 2592 O O . ALA A 1 321 ? 10.853 2.291 -19.136 1.00 95.12 321 ALA A O 1
ATOM 2593 N N . GLU A 1 322 ? 11.735 4.277 -19.730 1.00 91.12 322 GLU A N 1
ATOM 2594 C CA . GLU A 1 322 ? 12.343 4.603 -18.436 1.00 91.12 322 GLU A CA 1
ATOM 2595 C C . GLU A 1 322 ? 11.759 5.907 -17.882 1.00 91.12 322 GLU A C 1
ATOM 2597 O O . GLU A 1 322 ? 11.431 6.811 -18.645 1.00 91.12 322 GLU A O 1
ATOM 2602 N N . GLY A 1 323 ? 11.651 6.019 -16.554 1.00 84.44 323 GLY A N 1
ATOM 2603 C CA . GLY A 1 323 ? 11.182 7.232 -15.880 1.00 84.44 323 GLY A CA 1
ATOM 2604 C C . GLY A 1 323 ? 12.237 8.322 -15.688 1.00 84.44 323 GLY A C 1
ATOM 2605 O O . GLY A 1 323 ? 11.878 9.425 -15.331 1.00 84.44 323 GLY A O 1
ATOM 2606 N N . ASN A 1 324 ? 13.532 8.076 -15.883 1.00 79.06 324 ASN A N 1
ATOM 2607 C CA . ASN A 1 324 ? 14.542 9.094 -15.570 1.00 79.06 324 ASN A CA 1
ATOM 2608 C C . ASN A 1 324 ? 15.756 9.029 -16.494 1.00 79.06 324 ASN A C 1
ATOM 2610 O O . ASN A 1 324 ? 16.898 8.890 -16.056 1.00 79.06 324 ASN A O 1
ATOM 2614 N N . SER A 1 325 ? 15.545 9.127 -17.795 1.00 69.19 325 SER A N 1
ATOM 2615 C CA . SER A 1 325 ? 16.672 8.991 -18.711 1.00 69.19 325 SER A CA 1
ATOM 2616 C C . SER A 1 325 ? 17.673 10.141 -18.575 1.00 69.19 325 SER A C 1
ATOM 2618 O O . SER A 1 325 ? 17.305 11.312 -18.436 1.00 69.19 325 SER A O 1
ATOM 2620 N N . ASN A 1 326 ? 18.965 9.800 -18.609 1.00 65.88 326 ASN A N 1
ATOM 2621 C CA . ASN A 1 326 ? 20.085 10.746 -18.587 1.00 65.88 326 ASN A CA 1
ATOM 2622 C C . ASN A 1 326 ? 20.041 11.785 -17.445 1.00 65.88 326 ASN A C 1
ATOM 2624 O O . ASN A 1 326 ? 20.538 12.896 -17.618 1.00 65.88 326 ASN A O 1
ATOM 2628 N N . PHE A 1 327 ? 19.427 11.453 -16.301 1.00 67.25 327 PHE A N 1
ATOM 2629 C CA . PHE A 1 327 ? 19.249 12.360 -15.152 1.00 67.25 327 PHE A CA 1
ATOM 2630 C C . PHE A 1 327 ? 18.485 13.652 -15.474 1.00 67.25 327 PHE A C 1
ATOM 2632 O O . PHE A 1 327 ? 18.550 14.629 -14.732 1.00 67.25 327 PHE A O 1
ATOM 2639 N N . LYS A 1 328 ? 17.732 13.663 -16.577 1.00 70.31 328 LYS A N 1
ATOM 2640 C CA . LYS A 1 328 ? 16.909 14.806 -16.986 1.00 70.31 328 LYS A CA 1
ATOM 2641 C C . LYS A 1 328 ? 15.585 14.872 -16.230 1.00 70.31 328 LYS A C 1
ATOM 2643 O O . LYS A 1 328 ? 14.799 15.781 -16.480 1.00 70.31 328 LYS A O 1
ATOM 2648 N N . ASN A 1 329 ? 15.334 13.914 -15.331 1.00 79.56 329 ASN A N 1
ATOM 2649 C CA . ASN A 1 329 ? 14.111 13.828 -14.548 1.00 79.56 329 ASN A CA 1
ATOM 2650 C C . ASN A 1 329 ? 12.865 13.779 -15.452 1.00 79.56 329 ASN A C 1
ATOM 2652 O O . ASN A 1 329 ? 11.875 14.459 -15.203 1.00 79.56 329 ASN A O 1
ATOM 2656 N N . ILE A 1 330 ? 12.939 13.005 -16.537 1.00 84.31 330 ILE A N 1
ATOM 2657 C CA . ILE A 1 330 ? 11.901 12.900 -17.562 1.00 84.31 330 ILE A CA 1
ATOM 2658 C C . ILE A 1 330 ? 11.758 11.446 -18.020 1.00 84.31 330 ILE A C 1
ATOM 2660 O O . ILE A 1 330 ? 12.763 10.734 -18.143 1.00 84.31 330 ILE A O 1
ATOM 2664 N N . SER A 1 331 ? 10.525 11.010 -18.293 1.00 89.81 331 SER A N 1
ATOM 2665 C CA . SER A 1 331 ? 10.304 9.701 -18.904 1.00 89.81 331 SER A CA 1
ATOM 2666 C C . SER A 1 331 ? 10.539 9.744 -20.411 1.00 89.81 331 SER A C 1
ATOM 2668 O O . SER A 1 331 ? 9.956 10.590 -21.089 1.00 89.81 331 SER A O 1
ATOM 2670 N N . GLU A 1 332 ? 11.292 8.795 -20.956 1.00 91.81 332 GLU A N 1
ATOM 2671 C CA . GLU A 1 332 ? 11.505 8.671 -22.403 1.00 91.81 332 GLU A CA 1
ATOM 2672 C C . GLU A 1 332 ? 11.784 7.221 -22.813 1.00 91.81 332 GLU A C 1
ATOM 2674 O O . GLU A 1 332 ? 11.873 6.315 -21.977 1.00 91.81 332 GLU A O 1
ATOM 2679 N N . VAL A 1 333 ? 11.878 7.000 -24.126 1.00 93.44 333 VAL A N 1
ATOM 2680 C CA . VAL A 1 333 ? 12.394 5.747 -24.677 1.00 93.44 333 VAL A CA 1
ATOM 2681 C C . VAL A 1 333 ? 13.915 5.848 -24.736 1.00 93.44 333 VAL A C 1
ATOM 2683 O O . VAL A 1 333 ? 14.446 6.701 -25.445 1.00 93.44 333 VAL A O 1
ATOM 2686 N N . ALA A 1 334 ? 14.602 4.984 -23.996 1.00 91.00 334 ALA A N 1
ATOM 2687 C CA . ALA A 1 334 ? 16.056 4.923 -23.924 1.00 91.00 334 ALA A CA 1
ATOM 2688 C C . ALA A 1 334 ? 16.591 3.661 -24.613 1.00 91.00 334 ALA A C 1
ATOM 2690 O O . ALA A 1 334 ? 15.919 2.629 -24.657 1.00 91.00 334 ALA A O 1
ATOM 2691 N N . SER A 1 335 ? 17.817 3.748 -25.133 1.00 92.19 335 SER A N 1
ATOM 2692 C CA . SER A 1 335 ? 18.544 2.613 -25.705 1.00 92.19 335 SER A CA 1
ATOM 2693 C C . SER A 1 335 ? 19.646 2.173 -24.747 1.00 92.19 335 SER A C 1
ATOM 2695 O O . SER A 1 335 ? 20.543 2.956 -24.433 1.00 92.19 335 SER A O 1
ATOM 2697 N N . ILE A 1 336 ? 19.572 0.931 -24.270 1.00 91.38 336 ILE A N 1
ATOM 2698 C CA . ILE A 1 336 ? 20.527 0.343 -23.326 1.00 91.38 336 ILE A CA 1
ATOM 2699 C C . ILE A 1 336 ? 21.296 -0.770 -24.023 1.00 91.38 336 ILE A C 1
ATOM 2701 O O . ILE A 1 336 ? 20.704 -1.677 -24.606 1.00 91.38 336 ILE A O 1
ATOM 2705 N N . ARG A 1 337 ? 22.629 -0.717 -23.963 1.00 92.19 337 ARG A N 1
ATOM 2706 C CA . ARG A 1 337 ? 23.485 -1.744 -24.564 1.00 92.19 337 ARG A CA 1
ATOM 2707 C C . ARG A 1 337 ? 23.333 -3.075 -23.829 1.00 92.19 337 ARG A C 1
ATOM 2709 O O . ARG A 1 337 ? 23.350 -3.112 -22.602 1.00 92.19 337 ARG A O 1
ATOM 2716 N N . ASN A 1 338 ? 23.251 -4.161 -24.586 1.00 92.50 338 ASN A N 1
ATOM 2717 C CA . ASN A 1 338 ? 23.284 -5.520 -24.070 1.00 92.50 338 ASN A CA 1
ATOM 2718 C C . ASN A 1 338 ? 24.712 -5.894 -23.649 1.00 92.50 338 ASN A C 1
ATOM 2720 O O . ASN A 1 338 ? 25.557 -6.173 -24.501 1.00 92.50 338 ASN A O 1
ATOM 2724 N N . ASN A 1 339 ? 25.010 -5.817 -22.351 1.00 91.00 339 ASN A N 1
ATOM 2725 C CA . ASN A 1 339 ? 26.339 -6.086 -21.806 1.00 91.00 339 ASN A CA 1
ATOM 2726 C C . ASN A 1 339 ? 26.292 -6.483 -20.317 1.00 91.00 339 ASN A C 1
ATOM 2728 O O . ASN A 1 339 ? 25.226 -6.620 -19.722 1.00 91.00 339 ASN A O 1
ATOM 2732 N N . GLU A 1 340 ? 27.465 -6.640 -19.706 1.00 86.38 340 GLU A N 1
ATOM 2733 C CA . GLU A 1 340 ? 27.671 -7.055 -18.312 1.00 86.38 340 GLU A CA 1
ATOM 2734 C C . GLU A 1 340 ? 27.073 -6.126 -17.240 1.00 86.38 340 GLU A C 1
ATOM 2736 O O . GLU A 1 340 ? 27.060 -6.479 -16.062 1.00 86.38 340 GLU A O 1
ATOM 2741 N N . ASN A 1 341 ? 26.572 -4.946 -17.617 1.00 90.25 341 ASN A N 1
ATOM 2742 C CA . ASN A 1 341 ? 25.921 -4.029 -16.677 1.00 90.25 341 ASN A CA 1
ATOM 2743 C C . ASN A 1 341 ? 24.448 -4.378 -16.451 1.00 90.25 341 ASN A C 1
ATOM 2745 O O . ASN A 1 341 ? 23.831 -3.856 -15.520 1.00 90.25 341 ASN A O 1
ATOM 2749 N N . ILE A 1 342 ? 23.875 -5.258 -17.273 1.00 92.81 342 ILE A N 1
ATOM 2750 C CA . ILE A 1 342 ? 22.529 -5.777 -17.058 1.00 92.81 342 ILE A CA 1
ATOM 2751 C C . ILE A 1 342 ? 22.557 -6.738 -15.870 1.00 92.81 342 ILE A C 1
ATOM 2753 O O . ILE A 1 342 ? 23.336 -7.684 -15.824 1.00 92.81 342 ILE A O 1
ATOM 2757 N N . ILE A 1 343 ? 21.679 -6.485 -14.900 1.00 94.38 343 ILE A N 1
ATOM 2758 C CA . ILE A 1 343 ? 21.508 -7.329 -13.714 1.00 94.38 343 ILE A CA 1
ATOM 2759 C C . ILE A 1 343 ? 20.576 -8.497 -14.050 1.00 94.38 343 ILE A C 1
ATOM 2761 O O . ILE A 1 343 ? 20.843 -9.643 -13.687 1.00 94.38 343 ILE A O 1
ATOM 2765 N N . GLY A 1 344 ? 19.485 -8.217 -14.763 1.00 95.19 344 GLY A N 1
ATOM 2766 C CA . GLY A 1 344 ? 18.521 -9.224 -15.185 1.00 95.19 344 GLY A CA 1
ATOM 2767 C C . GLY A 1 344 ? 17.179 -8.620 -15.574 1.00 95.19 344 GLY A C 1
ATOM 2768 O O . GLY A 1 344 ? 17.065 -7.421 -15.841 1.00 95.19 344 GLY A O 1
ATOM 2769 N N . PHE A 1 345 ? 16.158 -9.470 -15.579 1.00 95.50 345 PHE A N 1
ATOM 2770 C CA . PHE A 1 345 ? 14.804 -9.141 -16.006 1.00 95.50 345 PHE A CA 1
ATOM 2771 C C . PHE A 1 345 ? 13.796 -9.538 -14.931 1.00 95.50 345 PHE A C 1
ATOM 2773 O O . PHE A 1 345 ? 13.922 -10.597 -14.322 1.00 95.50 345 PHE A O 1
ATOM 2780 N N . ILE A 1 346 ? 12.766 -8.724 -14.721 1.00 96.62 346 ILE A N 1
ATOM 2781 C CA . ILE A 1 346 ? 11.584 -9.114 -13.948 1.00 96.62 346 ILE A CA 1
ATOM 2782 C C . ILE A 1 346 ? 10.445 -9.332 -14.938 1.00 96.62 346 ILE A C 1
ATOM 2784 O O . ILE A 1 346 ? 10.023 -8.399 -15.627 1.00 96.62 346 ILE A O 1
ATOM 2788 N N . ARG A 1 347 ? 9.948 -10.567 -15.017 1.00 94.88 347 ARG A N 1
ATOM 2789 C CA . ARG A 1 347 ? 8.919 -10.967 -15.980 1.00 94.88 347 ARG A CA 1
ATOM 2790 C C . ARG A 1 347 ? 7.570 -11.126 -15.296 1.00 94.88 347 ARG A C 1
ATOM 2792 O O . ARG A 1 347 ? 7.283 -12.154 -14.693 1.00 94.88 347 ARG A O 1
ATOM 2799 N N . LEU A 1 348 ? 6.715 -10.113 -15.424 1.00 93.00 348 LEU A N 1
ATOM 2800 C CA . LEU A 1 348 ? 5.320 -10.208 -14.994 1.00 93.00 348 LEU A CA 1
ATOM 2801 C C . LEU A 1 348 ? 4.515 -11.052 -15.989 1.00 93.00 348 LEU A C 1
ATOM 2803 O O . LEU A 1 348 ? 4.688 -10.923 -17.201 1.00 93.00 348 LEU A O 1
ATOM 2807 N N . ASN A 1 349 ? 3.590 -11.869 -15.486 1.00 87.44 349 ASN A N 1
ATOM 2808 C CA . ASN A 1 349 ? 2.664 -12.651 -16.308 1.00 87.44 349 ASN A CA 1
ATOM 2809 C C . ASN A 1 349 ? 1.195 -12.294 -15.998 1.00 87.44 349 ASN A C 1
ATOM 2811 O O . ASN A 1 349 ? 0.886 -11.731 -14.946 1.00 87.44 349 ASN A O 1
ATOM 2815 N N . ASP A 1 350 ? 0.277 -12.629 -16.910 1.00 86.94 350 ASP A N 1
ATOM 2816 C CA . ASP A 1 350 ? -1.157 -12.303 -16.794 1.00 86.94 350 ASP A CA 1
ATOM 2817 C C . ASP A 1 350 ? -1.857 -12.977 -15.597 1.00 86.94 350 ASP A C 1
ATOM 2819 O O . ASP A 1 350 ? -2.954 -12.568 -15.188 1.00 86.94 350 ASP A O 1
ATOM 2823 N N . GLU A 1 351 ? -1.223 -14.006 -15.037 1.00 85.62 351 GLU A N 1
ATOM 2824 C CA . GLU A 1 351 ? -1.698 -14.796 -13.904 1.00 85.62 351 GLU A CA 1
ATOM 2825 C C . GLU A 1 351 ? -1.193 -14.260 -12.561 1.00 85.62 351 GLU A C 1
ATOM 2827 O O . GLU A 1 351 ? -1.676 -14.701 -11.514 1.00 85.62 351 GLU A O 1
ATOM 2832 N N . TYR A 1 352 ? -0.296 -13.263 -12.567 1.00 88.56 352 TYR A N 1
ATOM 2833 C CA . TYR A 1 352 ? 0.232 -12.680 -11.344 1.00 88.56 352 TYR A CA 1
ATOM 2834 C C . TYR A 1 352 ? -0.906 -12.197 -10.443 1.00 88.56 352 TYR A C 1
ATOM 2836 O O . TYR A 1 352 ? -1.775 -11.393 -10.816 1.00 88.56 352 TYR A O 1
ATOM 2844 N N . THR A 1 353 ? -0.879 -12.700 -9.217 1.00 85.75 353 THR A N 1
ATOM 2845 C CA . THR A 1 353 ? -1.844 -12.389 -8.179 1.00 85.75 353 THR A CA 1
ATOM 2846 C C . THR A 1 353 ? -1.097 -12.134 -6.885 1.00 85.75 353 THR A C 1
ATOM 2848 O O . THR A 1 353 ? -0.262 -12.919 -6.453 1.00 85.75 353 THR A O 1
ATOM 2851 N N . TYR A 1 354 ? -1.388 -10.993 -6.270 1.00 89.19 354 TYR A N 1
ATOM 2852 C CA . TYR A 1 354 ? -0.804 -10.643 -4.988 1.00 89.19 354 TYR A CA 1
ATOM 2853 C C . TYR A 1 354 ? -1.489 -11.441 -3.874 1.00 89.19 354 TYR A C 1
ATOM 2855 O O . TYR A 1 354 ? -2.687 -11.268 -3.636 1.00 89.19 354 TYR A O 1
ATOM 2863 N N . MET A 1 355 ? -0.720 -12.288 -3.191 1.00 83.25 355 MET A N 1
ATOM 2864 C CA . MET A 1 355 ? -1.183 -13.162 -2.106 1.00 83.25 355 MET A CA 1
ATOM 2865 C C . MET A 1 355 ? -0.906 -12.568 -0.720 1.00 83.25 355 MET A C 1
ATOM 2867 O O . MET A 1 355 ? -0.588 -13.285 0.220 1.00 83.25 355 MET A O 1
ATOM 2871 N N . GLY A 1 356 ? -1.045 -11.245 -0.577 1.00 82.25 356 GLY A N 1
ATOM 2872 C CA . GLY A 1 356 ? -0.778 -10.543 0.686 1.00 82.25 356 GLY A CA 1
ATOM 2873 C C . GLY A 1 356 ? -1.574 -11.056 1.886 1.00 82.25 356 GLY A C 1
ATOM 2874 O O . GLY A 1 356 ? -1.100 -10.950 3.006 1.00 82.25 356 GLY A O 1
ATOM 2875 N N . TRP A 1 357 ? -2.733 -11.679 1.654 1.00 81.25 357 TRP A N 1
ATOM 2876 C CA . TRP A 1 357 ? -3.543 -12.308 2.701 1.00 81.25 357 TRP A CA 1
ATOM 2877 C C . TRP A 1 357 ? -2.828 -13.463 3.422 1.00 81.25 357 TRP A C 1
ATOM 2879 O O . TRP A 1 357 ? -3.154 -13.762 4.561 1.00 81.25 357 TRP A O 1
ATOM 2889 N N . GLN A 1 358 ? -1.851 -14.113 2.780 1.00 86.81 358 GLN A N 1
ATOM 2890 C CA . GLN A 1 358 ? -1.061 -15.182 3.401 1.00 86.81 358 GLN A CA 1
ATOM 2891 C C . GLN A 1 358 ? -0.009 -14.638 4.366 1.00 86.81 358 GLN A C 1
ATOM 2893 O O . GLN A 1 358 ? 0.601 -15.406 5.105 1.00 86.81 358 GLN A O 1
ATOM 2898 N N . PHE A 1 359 ? 0.268 -13.338 4.322 1.00 89.62 359 PHE A N 1
ATOM 2899 C CA . PHE A 1 359 ? 1.302 -12.735 5.135 1.00 89.62 359 PHE A CA 1
ATOM 2900 C C . PHE A 1 359 ? 0.779 -12.427 6.533 1.00 89.62 359 PHE A C 1
ATOM 2902 O O . PHE A 1 359 ? -0.129 -11.621 6.695 1.00 89.62 359 PHE A O 1
ATOM 2909 N N . ASP A 1 360 ? 1.410 -13.020 7.538 1.00 89.25 360 ASP A N 1
ATOM 2910 C CA . ASP A 1 360 ? 1.204 -12.664 8.932 1.00 89.25 360 ASP A CA 1
ATOM 2911 C C . ASP A 1 360 ? 2.097 -11.482 9.298 1.00 89.25 360 ASP A C 1
ATOM 2913 O O . ASP A 1 360 ? 3.327 -11.594 9.369 1.00 89.25 360 ASP A O 1
ATOM 2917 N N . TYR A 1 361 ? 1.449 -10.350 9.560 1.00 90.56 361 TYR A N 1
ATOM 2918 C CA . TYR A 1 361 ? 2.130 -9.100 9.853 1.00 90.56 361 TYR A CA 1
ATOM 2919 C C . TYR A 1 361 ? 3.026 -9.149 11.096 1.00 90.56 361 TYR A C 1
ATOM 2921 O O . TYR A 1 361 ? 4.094 -8.535 11.098 1.00 90.56 361 TYR A O 1
ATOM 2929 N N . LYS A 1 362 ? 2.627 -9.873 12.148 1.00 88.44 362 LYS A N 1
ATOM 2930 C CA . LYS A 1 362 ? 3.364 -9.884 13.419 1.00 88.44 362 LYS A CA 1
ATOM 2931 C C . LYS A 1 362 ? 4.576 -10.792 13.364 1.00 88.44 362 LYS A C 1
ATOM 2933 O O . LYS A 1 362 ? 5.640 -10.428 13.857 1.00 88.44 362 LYS A O 1
ATOM 2938 N N . THR A 1 363 ? 4.423 -11.972 12.767 1.00 88.25 363 THR A N 1
ATOM 2939 C CA . THR A 1 363 ? 5.527 -12.939 12.681 1.00 88.25 363 THR A CA 1
ATOM 2940 C C . THR A 1 363 ? 6.439 -12.688 11.486 1.00 88.25 363 THR A C 1
ATOM 2942 O O . THR A 1 363 ? 7.553 -13.215 11.448 1.00 88.25 363 THR A O 1
ATOM 2945 N N . GLY A 1 364 ? 5.978 -11.914 10.500 1.00 87.19 364 GLY A N 1
ATOM 2946 C CA . GLY A 1 364 ? 6.688 -11.706 9.247 1.00 87.19 364 GLY A CA 1
ATOM 2947 C C . GLY A 1 364 ? 6.792 -12.986 8.418 1.00 87.19 364 GLY A C 1
ATOM 2948 O O . GLY A 1 364 ? 7.748 -13.146 7.662 1.00 87.19 364 GLY A O 1
ATOM 2949 N N . LYS A 1 365 ? 5.867 -13.938 8.571 1.00 85.88 365 LYS A N 1
ATOM 2950 C CA . LYS A 1 365 ? 5.890 -15.221 7.852 1.00 85.88 365 LYS A CA 1
ATOM 2951 C C . LYS A 1 365 ? 4.704 -15.345 6.906 1.00 85.88 365 LYS A C 1
ATOM 2953 O O . LYS A 1 365 ? 3.638 -14.791 7.146 1.00 85.88 365 LYS A O 1
ATOM 2958 N N . TYR A 1 366 ? 4.894 -16.117 5.839 1.00 83.31 366 TYR A N 1
ATOM 2959 C CA . TYR A 1 366 ? 3.798 -16.546 4.976 1.00 83.31 366 TYR A CA 1
ATOM 2960 C C . TYR A 1 366 ? 3.160 -17.809 5.549 1.00 83.31 366 TYR A C 1
ATOM 2962 O O . TYR A 1 366 ? 3.858 -18.734 5.968 1.00 83.31 366 TYR A O 1
ATOM 2970 N N . ARG A 1 367 ? 1.832 -17.841 5.558 1.00 76.56 367 ARG A N 1
ATOM 2971 C CA . ARG A 1 367 ? 1.020 -18.956 6.031 1.00 76.56 367 ARG A CA 1
ATOM 2972 C C . ARG A 1 367 ? 0.398 -19.671 4.835 1.00 76.56 367 ARG A C 1
ATOM 2974 O O . ARG A 1 367 ? -0.175 -19.042 3.948 1.00 76.56 367 ARG A O 1
ATOM 2981 N N . ALA A 1 368 ? 0.531 -20.996 4.815 1.00 70.12 368 ALA A N 1
ATOM 2982 C CA . ALA A 1 368 ? -0.090 -21.844 3.797 1.00 70.12 368 ALA A CA 1
ATOM 2983 C C . ALA A 1 368 ? -1.570 -22.129 4.103 1.00 70.12 368 ALA A C 1
ATOM 2985 O O . ALA A 1 368 ? -2.349 -22.374 3.185 1.00 70.12 368 ALA A O 1
ATOM 2986 N N . GLU A 1 369 ? -1.954 -22.062 5.380 1.00 68.12 369 GLU A N 1
ATOM 2987 C CA . GLU A 1 369 ? -3.289 -22.398 5.869 1.00 68.12 369 GLU A CA 1
ATOM 2988 C C . GLU A 1 369 ? -3.923 -21.210 6.615 1.00 68.12 369 GLU A C 1
ATOM 2990 O O . GLU A 1 369 ? -3.205 -20.453 7.284 1.00 68.12 369 GLU A O 1
ATOM 2995 N N . PRO A 1 370 ? -5.255 -21.030 6.521 1.00 66.75 370 PRO A N 1
ATOM 2996 C CA . PRO A 1 370 ? -5.992 -20.090 7.360 1.00 66.75 370 PRO A CA 1
ATOM 2997 C C . PRO A 1 370 ? -5.807 -20.381 8.852 1.00 66.75 370 PRO A C 1
ATOM 2999 O O . PRO A 1 370 ? -5.596 -21.528 9.242 1.00 66.75 370 PRO A O 1
ATOM 3002 N N . TYR A 1 371 ? -5.979 -19.370 9.707 1.00 59.44 371 TYR A N 1
ATOM 3003 C CA . TYR A 1 371 ? -6.161 -19.635 11.134 1.00 59.44 371 TYR A CA 1
ATOM 3004 C C . TYR A 1 371 ? -7.397 -20.520 11.334 1.00 59.44 371 TYR A C 1
ATOM 3006 O O . TYR A 1 371 ? -8.499 -20.179 10.897 1.00 59.44 371 TYR A O 1
ATOM 3014 N N . ILE A 1 372 ? -7.198 -21.651 12.005 1.00 49.22 372 ILE A N 1
ATOM 3015 C CA . ILE A 1 372 ? -8.277 -22.532 12.438 1.00 49.22 372 ILE A CA 1
ATOM 3016 C C . ILE A 1 372 ? -8.803 -21.970 13.757 1.00 49.22 372 ILE A C 1
ATOM 3018 O O . ILE A 1 372 ? -8.037 -21.788 14.703 1.00 49.22 372 ILE A O 1
ATOM 3022 N N . VAL A 1 373 ? -10.100 -21.666 13.811 1.00 47.81 373 VAL A N 1
ATOM 3023 C CA . VAL A 1 373 ? -10.767 -21.337 15.075 1.00 47.81 373 VAL A CA 1
ATOM 3024 C C . VAL A 1 373 ? -10.853 -22.631 15.878 1.00 47.81 373 VAL A C 1
ATOM 3026 O O . VAL A 1 373 ? -11.467 -23.589 15.408 1.00 47.81 373 VAL A O 1
ATOM 3029 N N . SER A 1 374 ? -10.188 -22.675 17.033 1.00 33.88 374 SER A N 1
ATOM 3030 C CA . SER A 1 374 ? -10.348 -23.747 18.022 1.00 33.88 374 SER A CA 1
ATOM 3031 C C . SER A 1 374 ? -11.670 -23.624 18.759 1.00 33.88 374 SER A C 1
ATOM 3033 O O . SER A 1 374 ? -11.963 -22.474 19.169 1.00 33.88 374 SER A O 1
#

Foldseek 3Di:
DDPAPVVVLLVVLLVLLVPDPPPVLSVVLNLQLQQLLQQLLVLCVLVVHHSRLLSSLSNQLQSLCSNQVDPFQSLQLSLVQCLVVCVVSVPDDPVSNLLSSLLSNCLVVLPFDDDDSVLSSVLSSLCSCQVPPPPDQDDPSSVVSPVVSCVSVVPDDDRPDPYHPPPPPPPPPDQQPLLVQLLVLLQVDQVVKQFLDPVGPVNVNLCSLPVVQDPPDLAGLSQQAQQQSSSVVSSVVSPHRDRQAAQPFPDGSSAPSRVVSQCVDPVNVQWDFPPPPDDDDQSWKWKFFDCPDPPPPPSYDHDSIGIFGFNDDDPFWTFTFGCQPPSSRMTHTDIDTDDPRTGTIGDDDSPDDRPSNQARSNVSDGHPDGDDDD

pLDDT: mean 85.12, std 16.7, range [33.88, 98.69]

Radius of gyration: 22.77 Å; chains: 1; bounding box: 67×45×61 Å

Secondary structure (DSSP, 8-state):
--S-SHHHHHHHHHHHHTT-S-HHHHHHHHHHHHHHHHHHHHHHHHTTS-HHHHHHHHHHTTHHHHHH---TTHHHHHHHHHHHHHHHHT-S-HHHHHHHHHHHHHTT--SS---HHHHHHHHHHHHHHHHH-TT----HHHHHHHHHHHHHTT--S----------------PPP-HHHHHHHHHHHHHTSPPBSSTT-HHHHHHHTT-TTS-TT-TT-TTSS-THHHHHHHHHHHHT----SS-TT-SS-TTSHHHHHHHHTSTTT--EEETTSS----TT-EEEEE----TTS---S---SEEEEEEEEE-SSEEEEEESSGGGSSB-EEEEEE-STTEEEEE---TT----GGGEETTTTEE-SSPPPP-